Protein AF-A0A7S0AX74-F1 (afdb_monomer)

Mean predicted aligned error: 18.36 Å

Secondary structure (DSSP, 8-state):
---------------------------------PPPPHHHHHHHHHHHHHHHHHHHHHHHHHHHHHHHHHHHHHHHHHHHHHHHHHHHHHHHSS----------------------------------------HHHHHT---HHHHHHHHHTTSSS-HHHHHHHHH--PPPSS-TTSPPPHHHHHHHHHHHHHHHTPPPPP-TTSSSS---

pLDDT: mean 72.06, std 17.48, range [37.62, 95.88]

Structure (mmCIF, N/CA/C/O backbone):
data_AF-A0A7S0AX74-F1
#
_entry.id   AF-A0A7S0AX74-F1
#
loop_
_atom_site.group_PDB
_atom_site.id
_atom_site.type_symbol
_atom_site.label_atom_id
_atom_site.label_alt_id
_atom_site.label_comp_id
_atom_site.label_asym_id
_atom_site.label_entity_id
_atom_site.label_seq_id
_atom_site.pdbx_PDB_ins_code
_atom_site.Cartn_x
_atom_site.Cartn_y
_atom_site.Cartn_z
_atom_site.occupancy
_atom_site.B_iso_or_equiv
_atom_site.auth_seq_id
_atom_site.auth_comp_id
_atom_site.auth_asym_id
_atom_site.auth_atom_id
_atom_site.pdbx_PDB_model_num
ATOM 1 N N . ALA A 1 1 ? -47.423 14.747 -21.554 1.00 49.66 1 ALA A N 1
ATOM 2 C CA . ALA A 1 1 ? -47.952 14.880 -20.183 1.00 49.66 1 ALA A CA 1
ATOM 3 C C . ALA A 1 1 ? -46.793 14.766 -19.194 1.00 49.66 1 ALA A C 1
ATOM 5 O O . ALA A 1 1 ? -46.299 13.670 -18.971 1.00 49.66 1 ALA A O 1
ATOM 6 N N . GLN A 1 2 ? -46.280 15.895 -18.698 1.00 45.34 2 GLN A N 1
ATOM 7 C CA . GLN A 1 2 ? -45.222 15.937 -17.682 1.00 45.34 2 GLN A CA 1
ATOM 8 C C . GLN A 1 2 ? -45.861 16.374 -16.361 1.00 45.34 2 GLN A C 1
ATOM 10 O O . GLN A 1 2 ? -46.469 17.439 -16.298 1.00 45.34 2 GLN A O 1
ATOM 15 N N . ALA A 1 3 ? -45.780 15.523 -15.338 1.00 56.25 3 ALA A N 1
ATOM 16 C CA . ALA A 1 3 ? -46.339 15.787 -14.018 1.00 56.25 3 ALA A CA 1
ATOM 17 C C . ALA A 1 3 ? -45.342 16.602 -13.182 1.00 56.25 3 ALA A C 1
ATOM 19 O O . ALA A 1 3 ? -44.276 16.115 -12.807 1.00 56.25 3 ALA A O 1
ATOM 20 N N . ILE A 1 4 ? -45.701 17.855 -12.906 1.00 55.53 4 ILE A N 1
ATOM 21 C CA . ILE A 1 4 ? -45.016 18.740 -11.964 1.00 55.53 4 ILE A CA 1
ATOM 22 C C . ILE A 1 4 ? -45.559 18.406 -10.571 1.00 55.53 4 ILE A C 1
ATOM 24 O O . ILE A 1 4 ? -46.668 18.797 -10.217 1.00 55.53 4 ILE A O 1
ATOM 28 N N . CYS A 1 5 ? -44.796 17.654 -9.777 1.00 57.00 5 CYS A N 1
ATOM 29 C CA . CYS A 1 5 ? -45.134 17.416 -8.375 1.00 57.00 5 CYS A CA 1
ATOM 30 C C . CYS A 1 5 ? -44.771 18.651 -7.540 1.00 57.00 5 CYS A C 1
ATOM 32 O O . CYS A 1 5 ? -43.620 18.836 -7.139 1.00 57.00 5 CYS A O 1
ATOM 34 N N . ALA A 1 6 ? -45.775 19.489 -7.281 1.00 57.22 6 ALA A N 1
ATOM 35 C CA . ALA A 1 6 ? -45.727 20.575 -6.313 1.00 57.22 6 ALA A CA 1
ATOM 36 C C . ALA A 1 6 ? -45.545 20.007 -4.895 1.00 57.22 6 ALA A C 1
ATOM 38 O O . ALA A 1 6 ? -46.383 19.259 -4.391 1.00 57.22 6 ALA A O 1
ATOM 39 N N . ARG A 1 7 ? -44.427 20.348 -4.248 1.00 64.31 7 AR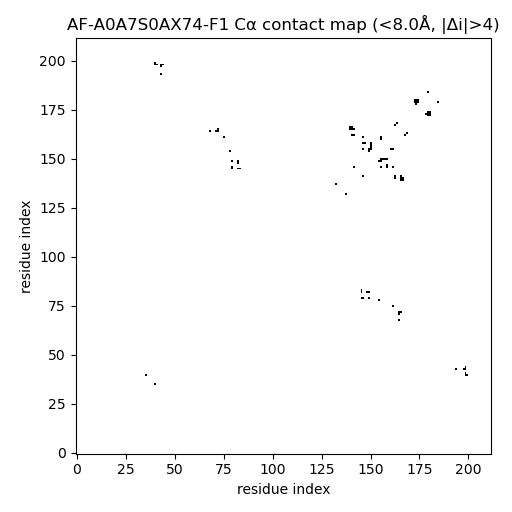G A N 1
ATOM 40 C CA . ARG A 1 7 ? -44.142 19.974 -2.861 1.00 64.31 7 ARG A CA 1
ATOM 41 C C . ARG A 1 7 ? -44.629 21.100 -1.954 1.00 64.31 7 ARG A C 1
ATOM 43 O O . ARG A 1 7 ? -44.011 22.159 -1.900 1.00 64.31 7 ARG A O 1
ATOM 50 N N . ALA A 1 8 ? -45.759 20.858 -1.297 1.00 59.53 8 ALA A N 1
ATOM 51 C CA . ALA A 1 8 ? -46.375 21.759 -0.335 1.00 59.53 8 ALA A CA 1
ATOM 52 C C . ALA A 1 8 ? -45.400 22.106 0.803 1.00 59.53 8 ALA A C 1
ATOM 54 O O . ALA A 1 8 ? -44.821 21.221 1.437 1.00 59.53 8 ALA A O 1
ATOM 55 N N . LEU A 1 9 ? -45.222 23.406 1.034 1.00 57.66 9 LEU A N 1
ATOM 56 C CA . LEU A 1 9 ? -44.566 23.966 2.209 1.00 57.66 9 LEU A CA 1
ATOM 57 C C . LEU A 1 9 ? -45.579 23.928 3.357 1.00 57.66 9 LEU A C 1
ATOM 59 O O . LEU A 1 9 ? -46.625 24.567 3.284 1.00 57.66 9 LEU A O 1
ATOM 63 N N . SER A 1 10 ? -45.289 23.147 4.393 1.00 64.19 10 SER A N 1
ATOM 64 C CA . SER A 1 10 ? -46.060 23.144 5.636 1.00 64.19 10 SER A CA 1
ATOM 65 C C . SER A 1 10 ? -45.795 24.434 6.430 1.00 64.19 10 SER A C 1
ATOM 67 O O . SER A 1 10 ? -44.628 24.831 6.521 1.00 64.19 10 SER A O 1
ATOM 69 N N . PRO A 1 11 ? -46.825 25.058 7.031 1.00 58.56 11 PRO A N 1
ATOM 70 C CA . PRO A 1 11 ? -46.663 26.254 7.843 1.00 58.56 11 PRO A CA 1
ATOM 71 C C . PRO A 1 11 ? -45.826 25.954 9.089 1.00 58.56 11 PRO A C 1
ATOM 73 O O . PRO A 1 11 ? -46.036 24.958 9.781 1.00 58.56 11 PRO A O 1
ATOM 76 N N . SER A 1 12 ? -44.856 26.824 9.348 1.00 52.34 12 SER A N 1
ATOM 77 C CA . SER A 1 12 ? -44.076 26.871 10.576 1.00 52.34 12 SER A CA 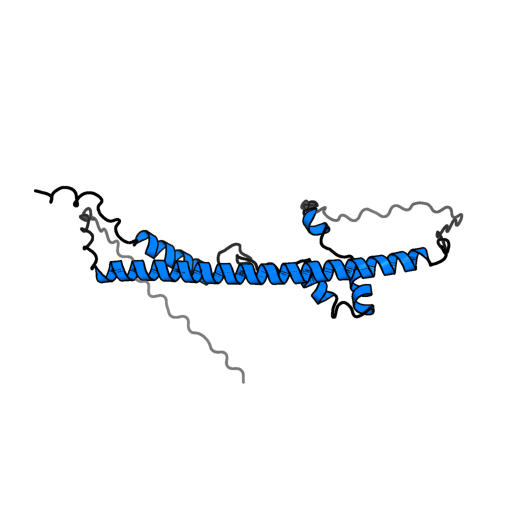1
ATOM 78 C C . SER A 1 12 ? -44.992 27.227 11.743 1.00 52.34 12 SER A C 1
ATOM 80 O O . SER A 1 12 ? -45.381 28.382 11.897 1.00 52.34 12 SER A O 1
ATOM 82 N N . GLU A 1 13 ? -45.341 26.233 12.555 1.00 58.81 13 GLU A N 1
ATOM 83 C CA . GLU A 1 13 ? -45.923 26.472 13.870 1.00 58.81 13 GLU A CA 1
ATOM 84 C C . GLU A 1 13 ? -44.867 27.139 14.756 1.00 58.81 13 GLU A C 1
ATOM 86 O O . GLU A 1 13 ? -43.880 26.515 15.162 1.00 58.81 13 GLU A O 1
ATOM 91 N N . ASP A 1 14 ? -45.092 28.423 15.028 1.00 57.25 14 ASP A N 1
ATOM 92 C CA . ASP A 1 14 ? -44.461 29.198 16.089 1.00 57.25 14 ASP A CA 1
ATOM 93 C C . ASP A 1 14 ? -44.700 28.494 17.431 1.00 57.25 14 ASP A C 1
ATOM 95 O O . ASP A 1 14 ? -45.727 28.652 18.095 1.00 57.25 14 ASP A O 1
ATOM 99 N N . ARG A 1 15 ? -43.742 27.658 17.832 1.00 59.56 15 ARG A N 1
ATOM 100 C CA . ARG A 1 15 ? -43.693 27.102 19.183 1.00 59.56 15 ARG A CA 1
ATOM 101 C C . ARG A 1 15 ? -43.048 28.138 20.083 1.00 59.56 15 ARG A C 1
ATOM 103 O O . ARG A 1 15 ? -41.831 28.307 20.073 1.00 59.56 15 ARG A O 1
ATOM 110 N N . GLY A 1 16 ? -43.907 28.818 20.838 1.00 52.97 16 GLY A N 1
ATOM 111 C CA . GLY A 1 16 ? -43.556 29.825 21.825 1.00 52.97 16 GLY A CA 1
ATOM 112 C C . GLY A 1 16 ? -42.355 29.425 22.679 1.00 52.97 16 GLY A C 1
ATOM 113 O O . GLY A 1 16 ? -42.357 28.410 23.377 1.00 52.97 16 GLY A O 1
ATOM 114 N N . LEU A 1 17 ? -41.328 30.267 22.622 1.00 56.78 17 LEU A N 1
ATOM 115 C CA . LEU A 1 17 ? -40.219 30.278 23.560 1.00 56.78 17 LEU A CA 1
ATOM 116 C C . LEU A 1 17 ? -40.728 30.880 24.872 1.00 56.78 17 LEU A C 1
ATOM 118 O O . LEU A 1 17 ? -40.662 32.088 25.088 1.00 56.78 17 LEU A O 1
ATOM 122 N N . GLY A 1 18 ? -41.273 30.030 25.741 1.00 55.44 18 GLY A N 1
ATOM 123 C CA . GLY A 1 18 ? -41.473 30.389 27.139 1.00 55.44 18 GLY A CA 1
ATOM 124 C C . GLY A 1 18 ? -40.110 30.613 27.813 1.00 55.44 18 GLY A C 1
ATOM 125 O O . GLY A 1 18 ? -39.203 29.794 27.620 1.00 55.44 18 GLY A O 1
ATOM 126 N N . PRO A 1 19 ? -39.922 31.691 28.594 1.00 58.75 19 PRO A N 1
ATOM 127 C CA . PRO A 1 19 ? -38.712 31.884 29.376 1.00 58.75 19 PRO A CA 1
ATOM 128 C C . PRO A 1 19 ? -38.694 30.856 30.511 1.00 58.75 19 PRO A C 1
ATOM 130 O O . PRO A 1 19 ? -39.300 31.044 31.562 1.00 58.75 19 PRO A O 1
ATOM 133 N N . HIS A 1 20 ? -38.000 29.739 30.298 1.00 56.34 20 HIS A N 1
ATOM 134 C CA . HIS A 1 20 ? -37.633 28.833 31.379 1.00 56.34 20 HIS A CA 1
ATOM 135 C C . HIS A 1 20 ? -36.552 29.506 32.233 1.00 56.34 20 HIS A C 1
ATOM 137 O O . HIS A 1 20 ? -35.356 29.287 32.042 1.00 56.34 20 HIS A O 1
ATOM 143 N N . SER A 1 21 ? -36.982 30.329 33.188 1.00 55.44 21 SER A N 1
ATOM 144 C CA . SER A 1 21 ? -36.201 30.728 34.358 1.00 55.44 21 SER A CA 1
ATOM 145 C C . SER A 1 21 ? -36.000 29.502 35.256 1.00 55.44 21 SER A C 1
ATOM 147 O O . SER A 1 21 ? -36.677 29.316 36.263 1.00 55.44 21 SER A O 1
ATOM 149 N N . GLY A 1 22 ? -35.115 28.604 34.821 1.00 53.88 22 GLY A N 1
ATOM 150 C CA . GLY A 1 22 ? -34.654 27.451 35.584 1.00 53.88 22 GLY A CA 1
ATOM 151 C C . GLY A 1 22 ? -33.477 27.836 36.470 1.00 53.88 22 GLY A C 1
ATOM 152 O O . GLY A 1 22 ? -32.351 27.409 36.222 1.00 53.88 22 GLY A O 1
ATOM 153 N N . GLU A 1 23 ? -33.731 28.666 37.477 1.00 53.69 23 GLU A N 1
ATOM 154 C CA . GLU A 1 23 ? -32.841 28.779 38.629 1.00 53.69 23 GLU A CA 1
ATOM 155 C C . GLU A 1 23 ? -32.924 27.475 39.437 1.00 53.69 23 GLU A C 1
ATOM 157 O O . GLU A 1 23 ? -34.011 26.950 39.672 1.00 53.69 23 GLU A O 1
ATOM 162 N N . GLY A 1 24 ? -31.774 26.919 39.832 1.00 52.06 24 GLY A N 1
ATOM 163 C CA . GLY A 1 24 ? -31.719 25.723 40.684 1.00 52.06 24 GLY A CA 1
ATOM 164 C C . GLY A 1 24 ? -30.990 24.516 40.093 1.00 52.06 24 GLY A C 1
ATOM 165 O O . GLY A 1 24 ? -31.398 23.375 40.306 1.00 52.06 24 GLY A O 1
ATOM 166 N N . GLY A 1 25 ? -29.886 24.725 39.373 1.00 50.25 25 GLY A N 1
ATOM 167 C CA . GLY A 1 25 ? -28.935 23.653 39.083 1.00 50.25 25 GLY A CA 1
ATOM 168 C C . GLY A 1 25 ? -28.220 23.213 40.361 1.00 50.25 25 GLY A C 1
ATOM 169 O O . GLY A 1 25 ? -27.138 23.709 40.661 1.00 50.25 25 GLY A O 1
ATOM 170 N N . SER A 1 26 ? -28.827 22.302 41.126 1.00 59.50 26 SER A N 1
ATOM 171 C CA . SER A 1 26 ? -28.159 21.609 42.232 1.00 59.50 26 SER A CA 1
ATOM 172 C C . SER A 1 26 ? -26.815 21.053 41.730 1.00 59.50 26 SER A C 1
ATOM 174 O O . SER A 1 26 ? -26.803 20.415 40.669 1.00 59.50 26 SER A O 1
ATOM 176 N N . PRO A 1 27 ? -25.680 21.298 42.417 1.00 63.66 27 PRO A N 1
ATOM 177 C CA . PRO A 1 27 ? -24.395 20.733 42.028 1.00 63.66 27 PRO A CA 1
ATOM 178 C C . PRO A 1 27 ? -24.524 19.212 42.072 1.00 63.66 27 PRO A C 1
ATOM 180 O O . PRO A 1 27 ? -24.574 18.607 43.141 1.00 63.66 27 PRO A O 1
ATOM 183 N N . GLY A 1 28 ? -24.662 18.610 40.888 1.00 62.66 28 GLY A N 1
ATOM 184 C CA . GLY A 1 28 ? -24.942 17.192 40.733 1.00 62.66 28 GLY A CA 1
ATOM 185 C C . GLY A 1 28 ? -23.938 16.379 41.533 1.00 62.66 28 GLY A C 1
ATOM 186 O O . GLY A 1 28 ? -22.741 16.409 41.239 1.00 62.66 28 GLY A O 1
ATOM 187 N N . GLN A 1 29 ? -24.429 15.675 42.555 1.00 66.88 29 GLN A N 1
ATOM 188 C CA . GLN A 1 29 ? -23.597 14.799 43.365 1.00 66.88 29 GLN A CA 1
ATOM 189 C C . GLN A 1 29 ? -22.801 13.871 42.438 1.00 66.88 29 GLN A C 1
ATOM 191 O O . GLN A 1 29 ? -23.371 13.338 41.474 1.00 66.88 29 GLN A O 1
ATOM 196 N N . PRO A 1 30 ? -21.492 13.675 42.679 1.00 62.84 30 PRO A N 1
ATOM 197 C CA . PRO A 1 30 ? -20.679 12.811 41.844 1.00 62.84 30 PRO A CA 1
ATOM 198 C C . PRO A 1 30 ? -21.253 11.395 41.907 1.00 62.84 30 PRO A C 1
ATOM 200 O O . PRO A 1 30 ? -21.054 10.669 42.877 1.00 62.84 30 PRO A O 1
ATOM 203 N N . MET A 1 31 ? -21.987 10.997 40.863 1.00 67.31 31 MET A N 1
ATOM 204 C CA . MET A 1 31 ? -22.523 9.646 40.765 1.00 67.31 31 MET A CA 1
ATOM 205 C C . MET A 1 31 ? -21.358 8.662 40.819 1.00 67.31 31 MET A C 1
ATOM 207 O O . MET A 1 31 ? -20.541 8.586 39.891 1.00 67.31 31 MET A O 1
ATOM 211 N N . VAL A 1 32 ? -21.294 7.894 41.907 1.00 66.81 32 VAL A N 1
ATOM 212 C CA . VAL A 1 32 ? -20.316 6.824 42.079 1.00 66.81 32 VAL A CA 1
ATOM 213 C C . VAL A 1 32 ? -20.433 5.897 40.873 1.00 66.81 32 VAL A C 1
ATOM 215 O O . VAL A 1 32 ? -21.493 5.338 40.576 1.00 66.81 32 VAL A O 1
ATOM 218 N N . LYS A 1 33 ? -19.343 5.778 40.110 1.00 67.88 33 LYS A N 1
ATOM 219 C CA . LYS A 1 33 ? -19.311 4.951 38.902 1.00 67.88 33 LYS A CA 1
ATOM 220 C C . LYS A 1 33 ? -19.603 3.513 39.316 1.00 67.88 33 LYS A C 1
ATOM 222 O O . LYS A 1 33 ? -18.770 2.887 39.970 1.00 67.88 33 LYS A O 1
ATOM 227 N N . LYS A 1 34 ? -20.765 2.989 38.913 1.00 76.69 34 LYS A N 1
ATOM 228 C CA . LYS A 1 34 ? -21.136 1.586 39.141 1.00 76.69 34 LYS A CA 1
ATOM 229 C C . LYS A 1 34 ? -19.961 0.684 38.750 1.00 76.69 34 LYS A C 1
ATOM 231 O O . LYS A 1 34 ? -19.431 0.811 37.637 1.00 76.69 34 LYS A O 1
ATOM 236 N N . LYS A 1 35 ? -19.537 -0.191 39.673 1.00 75.62 35 LYS A N 1
ATOM 237 C CA . LYS A 1 35 ? -18.484 -1.184 39.416 1.00 75.62 35 LYS A CA 1
ATOM 238 C C . LYS A 1 35 ? -18.886 -1.993 38.177 1.00 75.62 35 LYS A C 1
ATOM 240 O O . LYS A 1 35 ? -20.062 -2.289 37.963 1.00 75.62 35 LYS A O 1
ATOM 245 N N . ARG A 1 36 ? -17.925 -2.267 37.298 1.00 73.88 36 ARG A N 1
ATOM 246 C CA . ARG A 1 36 ? -18.191 -3.067 36.100 1.00 73.88 36 ARG A CA 1
ATOM 247 C C . ARG A 1 36 ? -18.259 -4.532 36.498 1.00 73.88 36 ARG A C 1
ATOM 249 O O . ARG A 1 36 ? -17.595 -4.942 37.440 1.00 73.88 36 ARG A O 1
ATOM 256 N N . THR A 1 37 ? -19.060 -5.301 35.771 1.00 81.19 37 THR A N 1
ATOM 257 C CA . THR A 1 37 ? -19.067 -6.753 35.928 1.00 81.19 37 THR A CA 1
ATOM 258 C C . THR A 1 37 ? -17.782 -7.335 35.343 1.00 81.19 37 THR A C 1
ATOM 260 O O . THR A 1 37 ? -17.333 -6.882 34.287 1.00 81.19 37 THR A O 1
ATOM 263 N N . ILE A 1 38 ? -17.231 -8.361 35.993 1.00 82.75 38 ILE A N 1
ATOM 264 C CA . ILE A 1 38 ? -16.014 -9.080 35.569 1.00 82.75 38 ILE A CA 1
ATOM 265 C C . ILE A 1 38 ? -16.121 -9.511 34.095 1.00 82.75 38 ILE A C 1
ATOM 267 O O . ILE A 1 38 ? -15.228 -9.263 33.291 1.00 82.75 38 ILE A O 1
ATOM 271 N N . GLN A 1 39 ? -17.290 -10.015 33.681 1.00 83.81 39 GLN A N 1
ATOM 272 C CA . GLN A 1 39 ? -17.567 -10.387 32.286 1.00 83.81 39 GLN A CA 1
ATOM 273 C C . GLN A 1 39 ? -17.342 -9.243 31.281 1.00 83.81 39 GLN A C 1
ATOM 275 O O . GLN A 1 39 ? -16.869 -9.464 30.165 1.00 83.81 39 GLN A O 1
ATOM 280 N N . ARG A 1 40 ? -17.691 -8.001 31.647 1.00 82.88 40 ARG A N 1
ATOM 281 C CA . ARG A 1 40 ? -17.486 -6.837 30.772 1.00 82.88 40 ARG A CA 1
ATOM 282 C C . ARG A 1 40 ? -16.009 -6.479 30.654 1.00 82.88 40 ARG A C 1
ATOM 284 O O . ARG A 1 40 ? -15.611 -6.009 29.593 1.00 82.88 40 ARG A O 1
ATOM 291 N N . GLU A 1 41 ? -15.225 -6.673 31.709 1.00 82.81 41 GLU A N 1
ATOM 292 C CA . GLU A 1 41 ? -13.783 -6.406 31.710 1.00 82.81 41 GLU A CA 1
ATOM 293 C C . GLU A 1 41 ? -13.035 -7.460 30.887 1.00 82.81 41 GLU A C 1
ATOM 295 O O . GLU A 1 41 ? -12.318 -7.086 29.956 1.00 82.81 41 GLU A O 1
ATOM 300 N N . ASN A 1 42 ? -13.339 -8.745 31.091 1.00 86.06 42 ASN A N 1
ATOM 301 C CA . ASN A 1 42 ? -12.787 -9.850 30.298 1.00 86.06 42 ASN A CA 1
ATOM 302 C C . ASN A 1 42 ? -13.098 -9.674 28.804 1.00 86.06 42 ASN A C 1
ATOM 304 O O . ASN A 1 42 ? -12.219 -9.788 27.954 1.00 86.06 42 ASN A O 1
ATOM 308 N N . ARG A 1 43 ? -14.333 -9.280 28.459 1.00 86.94 43 ARG A N 1
ATOM 309 C CA . ARG A 1 43 ? -14.704 -9.014 27.060 1.00 86.94 43 ARG A CA 1
ATOM 310 C C . ARG A 1 43 ? -13.898 -7.871 26.438 1.00 86.94 43 ARG A C 1
ATOM 312 O O . ARG A 1 43 ? -13.599 -7.917 25.249 1.00 86.94 43 ARG A O 1
ATOM 319 N N . ILE A 1 44 ? -13.572 -6.826 27.200 1.00 85.75 44 ILE A N 1
ATOM 320 C CA . ILE A 1 44 ? -12.753 -5.714 26.697 1.00 85.75 44 ILE A CA 1
ATOM 321 C C . ILE A 1 44 ? -11.314 -6.179 26.457 1.00 85.75 44 ILE A C 1
ATOM 323 O O . ILE A 1 44 ? -10.742 -5.816 25.433 1.00 85.75 44 ILE A O 1
ATOM 327 N N . GLN A 1 45 ? -10.755 -6.998 27.350 1.00 86.69 45 GLN A N 1
ATOM 328 C CA . GLN A 1 45 ? -9.414 -7.564 27.183 1.00 86.69 45 GLN A CA 1
ATOM 329 C C . GLN A 1 45 ? -9.316 -8.435 25.923 1.00 86.69 45 GLN A C 1
ATOM 331 O O . GLN A 1 45 ? -8.426 -8.204 25.105 1.00 86.69 45 GLN A O 1
ATOM 336 N N . VAL A 1 46 ? -10.283 -9.335 25.707 1.00 90.38 46 VAL A N 1
ATOM 337 C CA . VAL A 1 46 ? -10.361 -10.166 24.490 1.00 90.38 46 VAL A CA 1
ATOM 338 C C . VAL A 1 46 ? -10.418 -9.295 23.234 1.00 90.38 46 VAL A C 1
ATOM 340 O O . VAL A 1 46 ? -9.652 -9.499 22.297 1.00 90.38 46 VAL A O 1
ATOM 343 N N . LEU A 1 47 ? -11.257 -8.251 23.226 1.00 86.00 47 LEU A N 1
ATOM 344 C CA . LEU A 1 47 ? -11.348 -7.338 22.081 1.00 86.00 47 LEU A CA 1
ATOM 345 C C . LEU A 1 47 ? -10.029 -6.609 21.786 1.00 86.00 47 LEU A C 1
ATOM 347 O O . LEU A 1 47 ? -9.740 -6.342 20.622 1.00 86.00 47 LEU A O 1
ATOM 351 N N . ILE A 1 48 ? -9.243 -6.272 22.811 1.00 86.31 48 ILE A N 1
ATOM 352 C CA . ILE A 1 48 ? -7.935 -5.626 22.637 1.00 86.31 48 ILE A CA 1
ATOM 353 C C . ILE A 1 48 ? -6.922 -6.611 22.038 1.00 86.31 48 ILE A C 1
ATOM 355 O O . ILE A 1 48 ? -6.166 -6.230 21.144 1.00 86.31 48 ILE A O 1
ATOM 359 N N . GLN A 1 49 ? -6.909 -7.863 22.500 1.00 90.38 49 GLN A N 1
ATOM 360 C CA . GLN A 1 49 ? -6.029 -8.908 21.967 1.00 90.38 49 GLN A CA 1
ATOM 361 C C . GLN A 1 49 ? -6.355 -9.218 20.499 1.00 90.38 49 GLN A C 1
ATOM 363 O O . GLN A 1 49 ? -5.471 -9.129 19.647 1.00 90.38 49 GLN A O 1
ATOM 368 N N . GLU A 1 50 ? -7.633 -9.434 20.173 1.00 90.00 50 GLU A N 1
ATOM 369 C CA . GLU A 1 50 ? -8.078 -9.659 18.792 1.00 90.00 50 GLU A CA 1
ATOM 370 C C . GLU A 1 50 ? -7.705 -8.500 17.849 1.00 90.00 50 GLU A C 1
ATOM 372 O O . GLU A 1 50 ? -7.429 -8.714 16.666 1.00 90.00 50 GLU A O 1
ATOM 377 N N . GLU A 1 51 ? -7.724 -7.251 18.329 1.00 87.75 51 GLU A N 1
ATOM 378 C CA . GLU A 1 51 ? -7.309 -6.096 17.525 1.00 87.75 51 GLU A CA 1
ATOM 379 C C . GLU A 1 51 ? -5.811 -6.090 17.242 1.00 87.75 51 GLU A C 1
ATOM 381 O O . GLU A 1 51 ? -5.426 -5.892 16.087 1.00 87.75 51 GLU A O 1
ATOM 386 N N . LYS A 1 52 ? -4.980 -6.372 18.251 1.00 91.81 52 LYS A N 1
ATOM 387 C CA . LYS A 1 52 ? -3.525 -6.483 18.082 1.00 91.81 52 LYS A CA 1
ATOM 388 C C . LYS A 1 52 ? -3.172 -7.557 17.057 1.00 91.81 52 LYS A C 1
ATOM 390 O O . LYS A 1 52 ? -2.446 -7.279 16.105 1.00 91.81 52 LYS A O 1
ATOM 395 N N . GLU A 1 53 ? -3.768 -8.740 17.168 1.00 93.00 53 GLU A N 1
ATOM 396 C CA . GLU A 1 53 ? -3.545 -9.832 16.216 1.00 93.00 53 GLU A CA 1
ATOM 397 C C . GLU A 1 53 ? -3.982 -9.463 14.790 1.00 93.00 53 GLU A C 1
ATOM 399 O O . GLU A 1 53 ? -3.281 -9.743 13.809 1.00 93.00 53 GLU A O 1
ATOM 404 N N . ARG A 1 54 ? -5.134 -8.794 14.639 1.00 90.25 54 ARG A N 1
ATOM 405 C CA . ARG A 1 54 ? -5.601 -8.307 13.331 1.00 90.25 54 ARG A CA 1
ATOM 406 C C . ARG A 1 54 ? -4.657 -7.260 12.749 1.00 90.25 54 ARG A C 1
ATOM 408 O O . ARG A 1 54 ? -4.419 -7.280 11.538 1.00 90.25 54 ARG A O 1
ATOM 415 N N . GLU A 1 55 ? -4.137 -6.359 13.573 1.00 88.69 55 GLU A N 1
ATOM 416 C CA . GLU A 1 55 ? -3.184 -5.326 13.169 1.00 88.69 55 GLU A CA 1
ATOM 417 C C . GLU A 1 55 ? -1.856 -5.927 12.730 1.00 88.69 55 GLU A C 1
ATOM 419 O O . GLU A 1 55 ? -1.372 -5.585 11.651 1.00 88.69 55 GLU A O 1
ATOM 424 N N . GLU A 1 56 ? -1.317 -6.886 13.478 1.00 94.44 56 GLU A N 1
ATOM 425 C CA . GLU A 1 56 ? -0.107 -7.612 13.099 1.00 94.44 56 GLU A CA 1
ATOM 426 C C . GLU A 1 56 ? -0.297 -8.402 11.806 1.00 94.44 56 GLU A C 1
ATOM 428 O O . GLU A 1 56 ? 0.514 -8.296 10.885 1.00 94.44 56 GLU A O 1
ATOM 433 N N . LYS A 1 57 ? -1.406 -9.137 11.670 1.00 95.88 57 LYS A N 1
ATOM 434 C CA . LYS A 1 57 ? -1.737 -9.862 10.436 1.00 95.88 57 LYS A CA 1
ATOM 435 C C . LYS A 1 57 ? -1.868 -8.912 9.247 1.00 95.88 57 LYS A C 1
ATOM 437 O O . LYS A 1 57 ? -1.435 -9.233 8.138 1.00 95.88 57 LYS A O 1
ATOM 442 N N . HIS A 1 58 ? -2.470 -7.743 9.450 1.00 89.31 58 HIS A N 1
ATOM 443 C CA . HIS A 1 58 ? -2.562 -6.713 8.423 1.00 89.31 58 HIS A CA 1
ATOM 444 C C . HIS A 1 58 ? -1.186 -6.124 8.085 1.00 89.31 58 HIS A C 1
ATOM 446 O O . HIS A 1 58 ? -0.885 -5.953 6.903 1.00 89.31 58 HIS A O 1
ATOM 452 N N . ARG A 1 59 ? -0.337 -5.879 9.089 1.00 93.25 59 ARG A N 1
ATOM 453 C CA . ARG A 1 59 ? 1.034 -5.386 8.925 1.00 93.25 59 ARG A CA 1
ATOM 454 C C . ARG A 1 59 ? 1.882 -6.371 8.120 1.00 93.25 59 ARG A C 1
ATOM 456 O O . ARG A 1 59 ? 2.372 -5.985 7.065 1.00 93.25 59 ARG A O 1
ATOM 463 N N . ARG A 1 60 ? 1.901 -7.653 8.501 1.00 94.06 60 ARG A N 1
ATOM 464 C CA . ARG A 1 60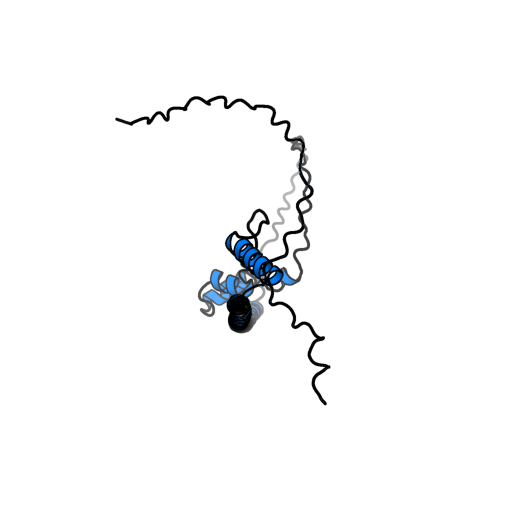 ? 2.583 -8.734 7.763 1.00 94.06 60 ARG A CA 1
ATOM 465 C C . ARG A 1 60 ? 2.126 -8.811 6.304 1.00 94.06 60 ARG A C 1
ATOM 467 O O . ARG A 1 60 ? 2.932 -8.910 5.386 1.00 94.06 60 ARG A O 1
ATOM 474 N N . ARG A 1 61 ? 0.815 -8.693 6.048 1.00 94.44 61 ARG A N 1
ATOM 475 C CA . ARG A 1 61 ? 0.269 -8.657 4.675 1.00 94.44 61 ARG A CA 1
ATOM 476 C C . ARG A 1 61 ? 0.734 -7.437 3.881 1.00 94.44 61 ARG A C 1
ATOM 478 O O . ARG A 1 61 ? 0.893 -7.534 2.664 1.00 94.44 61 ARG A O 1
ATOM 485 N N . LEU A 1 62 ? 0.870 -6.278 4.523 1.00 89.31 62 LEU A N 1
ATOM 486 C CA . LEU A 1 62 ? 1.374 -5.068 3.878 1.00 89.31 62 LEU A CA 1
ATOM 487 C C . LEU A 1 62 ? 2.873 -5.162 3.591 1.00 89.31 62 LEU A C 1
ATOM 489 O O . LEU A 1 62 ? 3.272 -4.772 2.496 1.00 89.31 62 LEU A O 1
ATOM 493 N N . GLU A 1 63 ? 3.656 -5.694 4.527 1.00 93.06 63 GLU A N 1
ATOM 494 C CA . GLU A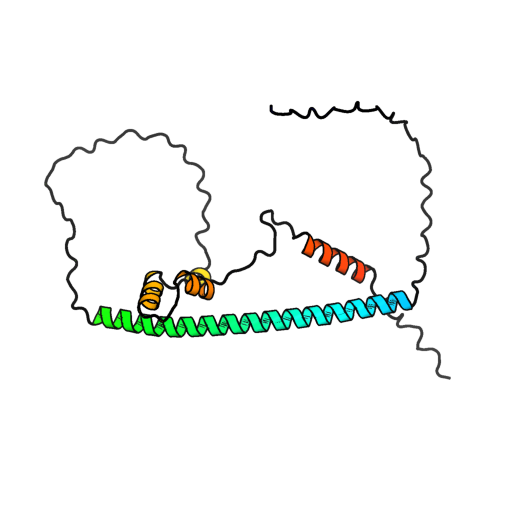 1 63 ? 5.095 -5.954 4.387 1.00 93.06 63 GLU A CA 1
ATOM 495 C C . GLU A 1 63 ? 5.352 -6.913 3.222 1.00 93.06 63 GLU A C 1
ATOM 497 O O . GLU A 1 63 ? 5.991 -6.516 2.250 1.00 93.06 63 GLU A O 1
ATOM 502 N N . PHE A 1 64 ? 4.695 -8.076 3.213 1.00 95.12 64 PHE A N 1
ATOM 503 C CA . PHE A 1 64 ? 4.778 -9.052 2.122 1.00 95.12 64 PHE A CA 1
ATOM 504 C C . PHE A 1 64 ? 4.394 -8.452 0.758 1.00 95.12 64 PHE A C 1
ATOM 506 O O . PHE A 1 64 ? 5.070 -8.620 -0.256 1.00 95.12 64 PHE A O 1
ATOM 513 N N . ARG A 1 65 ? 3.307 -7.668 0.707 1.00 90.50 65 ARG A N 1
ATOM 514 C CA . ARG A 1 65 ? 2.927 -6.940 -0.518 1.00 90.50 65 ARG A CA 1
ATOM 515 C C . ARG A 1 65 ? 3.951 -5.872 -0.905 1.00 90.50 65 ARG A C 1
ATOM 517 O O . ARG A 1 65 ? 4.048 -5.544 -2.086 1.00 90.50 65 ARG A O 1
ATOM 524 N N . GLY A 1 66 ? 4.638 -5.280 0.065 1.00 89.56 66 GLY A N 1
ATOM 525 C CA . GLY A 1 66 ? 5.720 -4.326 -0.134 1.00 89.56 66 GLY A CA 1
ATOM 526 C C . GLY A 1 66 ? 6.938 -4.993 -0.762 1.00 89.56 66 GLY A C 1
ATOM 527 O O . GLY A 1 66 ? 7.436 -4.492 -1.767 1.00 89.56 66 GLY A O 1
ATOM 528 N N . GLU A 1 67 ? 7.347 -6.144 -0.240 1.00 92.56 67 GLU A N 1
ATOM 529 C CA . GLU A 1 67 ? 8.444 -6.969 -0.758 1.00 92.56 67 GLU A CA 1
ATOM 530 C C . GLU A 1 67 ? 8.185 -7.409 -2.198 1.00 92.56 67 GLU A C 1
ATOM 532 O O . GLU A 1 67 ? 8.992 -7.118 -3.077 1.00 92.56 67 GLU A O 1
ATOM 537 N N . LEU A 1 68 ? 7.002 -7.962 -2.489 1.00 90.69 68 LEU A N 1
ATOM 538 C CA . LEU A 1 68 ? 6.624 -8.335 -3.858 1.00 90.69 68 LEU A CA 1
ATOM 539 C C . LEU A 1 68 ? 6.676 -7.152 -4.836 1.00 90.69 68 LEU A C 1
ATOM 541 O O . LEU A 1 68 ? 6.990 -7.319 -6.014 1.00 90.69 68 LEU A O 1
ATOM 545 N N . ARG A 1 69 ? 6.346 -5.938 -4.378 1.00 88.69 69 ARG A N 1
ATOM 546 C CA . ARG A 1 69 ? 6.455 -4.730 -5.210 1.00 88.69 69 ARG A CA 1
ATOM 547 C C . ARG A 1 69 ? 7.903 -4.309 -5.420 1.00 88.69 69 ARG A C 1
ATOM 549 O O . ARG A 1 69 ? 8.214 -3.849 -6.515 1.00 88.69 69 ARG A O 1
ATOM 556 N N . ARG A 1 70 ? 8.753 -4.432 -4.397 1.00 89.06 70 ARG A N 1
ATOM 557 C CA . ARG A 1 70 ? 10.189 -4.130 -4.488 1.00 89.06 70 ARG A CA 1
ATOM 558 C C . ARG A 1 70 ? 10.878 -5.093 -5.451 1.00 89.06 70 ARG A C 1
ATOM 560 O O . ARG A 1 70 ? 11.461 -4.610 -6.412 1.00 89.06 70 ARG A O 1
ATOM 567 N N . GLY A 1 71 ? 10.657 -6.402 -5.310 1.00 90.38 71 GLY A N 1
ATOM 568 C CA . GLY A 1 71 ? 11.203 -7.411 -6.225 1.00 90.38 71 GLY A CA 1
ATOM 569 C C . GLY A 1 71 ? 10.814 -7.150 -7.684 1.00 90.38 71 GLY A C 1
ATOM 570 O O . GLY A 1 71 ? 11.676 -6.996 -8.543 1.00 90.38 71 GLY A O 1
ATOM 571 N N . ARG A 1 72 ? 9.521 -6.923 -7.962 1.00 89.00 72 ARG A N 1
ATOM 572 C CA . ARG A 1 72 ? 9.057 -6.554 -9.318 1.00 89.00 72 ARG A CA 1
ATOM 573 C C . ARG A 1 72 ? 9.689 -5.269 -9.851 1.00 89.00 72 ARG A C 1
ATOM 575 O O . ARG A 1 72 ? 9.869 -5.126 -11.059 1.00 89.00 72 ARG A O 1
ATOM 582 N N . LYS A 1 73 ? 9.961 -4.300 -8.976 1.00 90.12 73 LYS A N 1
ATOM 583 C CA . LYS A 1 73 ? 10.596 -3.037 -9.357 1.00 90.12 73 LYS A CA 1
ATOM 584 C C . LYS A 1 73 ? 12.066 -3.254 -9.708 1.00 90.12 73 LYS A C 1
ATOM 586 O O . LYS A 1 73 ? 12.508 -2.731 -10.723 1.00 90.12 73 LYS A O 1
ATOM 591 N N . GLU A 1 74 ? 12.787 -4.030 -8.911 1.00 91.69 74 GLU A N 1
ATOM 592 C CA . GLU A 1 74 ? 14.189 -4.382 -9.146 1.00 91.69 74 GLU A CA 1
ATOM 593 C C . GLU A 1 74 ? 14.361 -5.213 -10.421 1.00 91.69 74 GLU A C 1
ATOM 595 O O . GLU A 1 74 ? 15.198 -4.883 -11.256 1.00 91.69 74 GLU A O 1
ATOM 600 N N . GLU A 1 75 ? 13.517 -6.224 -10.637 1.00 91.88 75 GLU A N 1
ATOM 601 C CA . GLU A 1 75 ? 13.497 -7.004 -11.881 1.00 91.88 75 GLU A CA 1
ATOM 602 C C . GLU A 1 75 ? 13.277 -6.118 -13.110 1.00 91.88 75 GLU A C 1
ATOM 604 O O . GLU A 1 75 ? 13.930 -6.293 -14.140 1.00 91.88 75 GLU A O 1
A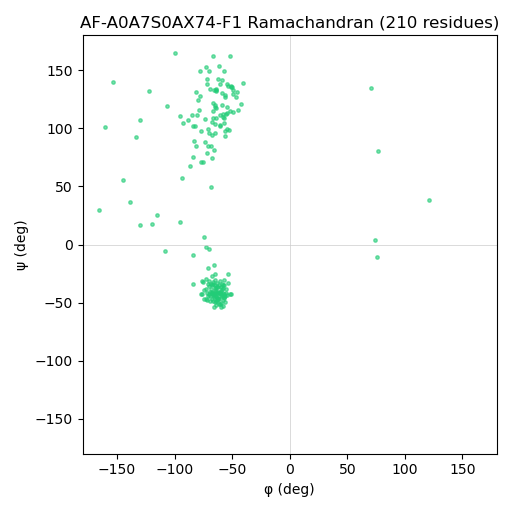TOM 609 N N . LEU A 1 76 ? 12.356 -5.156 -13.013 1.00 89.81 76 LEU A N 1
ATOM 610 C CA . LEU A 1 76 ? 12.072 -4.232 -14.103 1.00 89.81 76 LEU A CA 1
ATOM 611 C C . LEU A 1 76 ? 13.249 -3.283 -14.350 1.00 89.81 76 LEU A C 1
ATOM 613 O O . LEU A 1 76 ? 13.554 -3.007 -15.504 1.00 89.81 76 LEU A O 1
ATOM 617 N N . LEU A 1 77 ? 13.929 -2.815 -13.301 1.00 90.19 77 LEU A N 1
ATOM 618 C CA . LEU A 1 77 ? 15.125 -1.982 -13.442 1.00 90.19 77 LEU A CA 1
ATOM 619 C C . LEU A 1 77 ? 16.259 -2.741 -14.139 1.00 90.19 77 LEU A C 1
ATOM 621 O O . LEU A 1 77 ? 16.753 -2.248 -15.148 1.00 90.19 77 LEU A O 1
ATOM 625 N N . LYS A 1 78 ? 16.563 -3.974 -13.713 1.00 91.50 78 LYS A N 1
ATOM 626 C CA . LYS A 1 78 ? 17.559 -4.838 -14.377 1.00 91.50 78 LYS A CA 1
ATOM 627 C C . LYS A 1 78 ? 17.243 -5.048 -15.863 1.00 91.50 78 LYS A C 1
ATOM 629 O O . LYS A 1 78 ? 18.117 -4.982 -16.722 1.00 91.50 78 LYS A O 1
ATOM 634 N N . LYS A 1 79 ? 15.964 -5.261 -16.187 1.00 90.00 79 LYS A N 1
ATOM 635 C CA . LYS A 1 79 ? 15.478 -5.386 -17.571 1.00 90.00 79 LYS A CA 1
ATOM 636 C C . LYS A 1 79 ? 15.593 -4.087 -18.372 1.00 90.00 79 LYS A C 1
ATOM 638 O O . LYS A 1 79 ? 15.815 -4.134 -19.574 1.00 90.00 79 LYS A O 1
ATOM 643 N N . LEU A 1 80 ? 15.416 -2.926 -17.745 1.00 89.06 80 LEU A N 1
ATOM 644 C CA . LEU A 1 80 ? 15.596 -1.640 -18.422 1.00 89.06 80 LEU A CA 1
ATOM 645 C C . LEU A 1 80 ? 17.071 -1.292 -18.621 1.00 89.06 80 LEU A C 1
ATOM 647 O O . LEU A 1 80 ? 17.396 -0.661 -19.620 1.00 89.06 80 LEU A O 1
ATOM 651 N N . GLU A 1 81 ? 17.951 -1.706 -17.711 1.00 88.56 81 GLU A N 1
ATOM 652 C CA . GLU A 1 81 ? 19.401 -1.541 -17.846 1.00 88.56 81 GLU A CA 1
ATOM 653 C C . GLU A 1 81 ? 19.935 -2.312 -19.056 1.00 88.56 81 GLU A C 1
ATOM 655 O O . GLU A 1 81 ? 20.693 -1.751 -19.847 1.00 88.56 81 GLU A O 1
ATOM 660 N N . SER A 1 82 ? 19.471 -3.548 -19.280 1.00 89.31 82 SER A N 1
ATOM 661 C CA . SER A 1 82 ? 19.864 -4.319 -20.466 1.00 89.31 82 SER A CA 1
ATOM 662 C C . SER A 1 82 ? 19.378 -3.680 -21.773 1.00 89.31 82 SER A C 1
ATOM 664 O O . SER A 1 82 ? 20.134 -3.617 -22.742 1.00 89.31 82 SER A O 1
ATOM 666 N N . VAL A 1 83 ? 18.159 -3.131 -21.804 1.00 87.75 83 VAL A N 1
ATOM 667 C CA . VAL A 1 83 ? 17.645 -2.376 -22.964 1.00 87.75 83 VAL A CA 1
ATOM 668 C C . VAL A 1 83 ? 18.426 -1.084 -23.173 1.00 87.75 83 VAL A C 1
ATOM 670 O O . VAL A 1 83 ? 18.787 -0.755 -24.299 1.00 87.75 83 VAL A O 1
ATOM 673 N N . ALA A 1 84 ? 18.722 -0.349 -22.101 1.00 87.38 84 ALA A N 1
ATOM 674 C CA . ALA A 1 84 ? 19.504 0.878 -22.183 1.00 87.38 84 ALA A CA 1
ATOM 675 C C . ALA A 1 84 ? 20.904 0.605 -22.751 1.00 87.38 84 ALA A C 1
ATOM 677 O O . ALA A 1 84 ? 21.354 1.341 -23.628 1.00 87.38 84 ALA A O 1
ATOM 678 N N . ALA A 1 85 ? 21.553 -0.484 -22.326 1.00 87.00 85 ALA A N 1
ATOM 679 C CA . ALA A 1 85 ? 22.833 -0.914 -22.876 1.00 87.00 85 ALA A CA 1
ATOM 680 C C . ALA A 1 85 ? 22.741 -1.210 -24.384 1.00 87.00 85 ALA A C 1
ATOM 682 O O . ALA A 1 85 ? 23.574 -0.724 -25.146 1.00 87.00 85 ALA A O 1
ATOM 683 N N . LYS A 1 86 ? 21.698 -1.919 -24.842 1.00 85.56 86 LYS A N 1
ATOM 684 C CA . LYS A 1 86 ? 21.479 -2.192 -26.276 1.00 85.56 86 LYS A CA 1
ATOM 685 C C . LYS A 1 86 ? 21.230 -0.926 -27.093 1.00 85.56 86 LYS A C 1
ATOM 687 O O . LYS A 1 86 ? 21.794 -0.772 -28.172 1.00 85.56 86 LYS A O 1
ATOM 692 N N . VAL A 1 87 ? 20.392 -0.017 -26.593 1.00 83.88 87 VAL A N 1
ATOM 693 C CA . VAL A 1 87 ? 20.083 1.249 -27.274 1.00 83.88 87 VAL A CA 1
ATOM 694 C C . VAL A 1 87 ? 21.337 2.117 -27.381 1.00 83.88 87 VAL A C 1
ATOM 696 O O . VAL A 1 87 ? 21.597 2.672 -28.446 1.00 83.88 87 VAL A O 1
ATOM 699 N N . ASN A 1 88 ? 22.146 2.181 -26.321 1.00 81.56 88 ASN A N 1
ATOM 700 C CA . ASN A 1 88 ? 23.410 2.915 -26.328 1.00 81.56 88 ASN A CA 1
ATOM 701 C C . ASN A 1 88 ? 24.443 2.270 -27.262 1.00 81.56 88 ASN A C 1
ATOM 703 O O . ASN A 1 88 ? 25.091 2.984 -28.020 1.00 81.56 88 ASN A O 1
ATOM 707 N N . ALA A 1 89 ? 24.557 0.938 -27.275 1.00 78.12 89 ALA A N 1
ATOM 708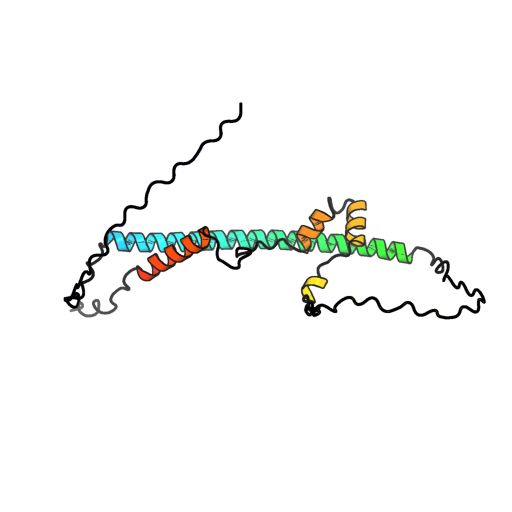 C CA . ALA A 1 89 ? 25.433 0.225 -28.205 1.00 78.12 89 ALA A CA 1
ATOM 709 C C . ALA A 1 89 ? 25.017 0.456 -29.669 1.00 78.12 89 ALA A C 1
ATOM 711 O O . ALA A 1 89 ? 25.861 0.713 -30.522 1.00 78.12 89 ALA A O 1
ATOM 712 N N . LYS A 1 90 ? 23.709 0.451 -29.959 1.00 76.12 90 LYS A N 1
ATOM 713 C CA . LYS A 1 90 ? 23.176 0.748 -31.296 1.00 76.12 90 LYS A CA 1
ATOM 714 C C . LYS A 1 90 ? 23.387 2.211 -31.701 1.00 76.12 90 LYS A C 1
ATOM 716 O O . LYS A 1 90 ? 23.633 2.479 -32.871 1.00 76.12 90 LYS A O 1
ATOM 721 N N . ALA A 1 91 ? 23.307 3.145 -30.753 1.00 72.50 91 ALA A N 1
ATOM 722 C CA . ALA A 1 91 ? 23.610 4.555 -30.991 1.00 72.50 91 ALA A CA 1
ATOM 723 C C . ALA A 1 91 ? 25.111 4.799 -31.223 1.00 72.50 91 ALA A C 1
ATOM 725 O O . ALA A 1 91 ? 25.457 5.624 -32.058 1.00 72.50 91 ALA A O 1
ATOM 726 N N . ALA A 1 92 ? 25.987 4.062 -30.534 1.00 69.56 92 ALA A N 1
ATOM 727 C CA . ALA A 1 92 ? 27.435 4.121 -30.733 1.00 69.56 92 ALA A CA 1
ATOM 728 C C . ALA A 1 92 ? 27.889 3.454 -32.047 1.00 69.56 92 ALA A C 1
ATOM 730 O O . ALA A 1 92 ? 28.878 3.877 -32.635 1.00 69.56 92 ALA A O 1
ATOM 731 N N . ALA A 1 93 ? 27.162 2.437 -32.524 1.00 65.31 93 ALA A N 1
ATOM 732 C CA . ALA A 1 93 ? 27.430 1.749 -33.790 1.00 65.31 93 ALA A CA 1
ATOM 733 C C . ALA A 1 93 ? 26.823 2.445 -35.025 1.00 65.31 93 ALA A C 1
ATOM 735 O O . ALA A 1 93 ? 27.100 2.045 -36.156 1.00 65.31 93 ALA A O 1
ATOM 736 N N . ALA A 1 94 ? 25.983 3.467 -34.839 1.00 54.41 94 ALA A N 1
ATOM 737 C CA . ALA A 1 94 ? 25.499 4.282 -35.945 1.00 54.41 94 ALA A CA 1
ATOM 738 C C . ALA A 1 94 ? 26.592 5.299 -36.326 1.00 54.41 94 ALA A C 1
ATOM 740 O O . ALA A 1 94 ? 27.012 6.068 -35.458 1.00 54.41 94 ALA A O 1
ATOM 741 N N . PRO A 1 95 ? 27.056 5.349 -37.592 1.00 51.41 95 PRO A N 1
ATOM 742 C CA . PRO A 1 95 ? 28.016 6.363 -38.011 1.00 51.41 95 PRO A CA 1
ATOM 743 C C . PRO A 1 95 ? 27.395 7.737 -37.768 1.00 51.41 95 PRO A C 1
ATOM 745 O O . PRO A 1 95 ? 26.240 7.971 -38.137 1.00 51.41 95 PRO A O 1
ATOM 748 N N . SER A 1 96 ? 28.142 8.626 -37.108 1.00 46.78 96 SER A N 1
ATOM 749 C CA . SER A 1 96 ? 27.698 9.981 -36.796 1.00 46.78 96 SER A CA 1
ATOM 750 C C . SER A 1 96 ? 27.302 10.689 -38.089 1.00 46.78 96 SER A C 1
ATOM 752 O O . SER A 1 96 ? 28.145 11.212 -38.818 1.00 46.78 96 SER A O 1
ATOM 754 N N . ARG A 1 97 ? 26.008 10.709 -38.403 1.00 52.00 97 ARG A N 1
ATOM 755 C CA . ARG A 1 97 ? 25.504 11.608 -39.429 1.00 52.00 97 ARG A CA 1
ATOM 756 C C . ARG A 1 97 ? 25.681 13.019 -38.858 1.00 52.00 97 ARG A C 1
ATOM 758 O O . ARG A 1 97 ? 25.169 13.266 -37.762 1.00 52.00 97 ARG A O 1
ATOM 765 N N . PRO A 1 98 ? 26.417 13.922 -39.529 1.00 46.03 98 PRO A N 1
ATOM 766 C CA . PRO A 1 98 ? 26.558 15.290 -39.051 1.00 46.03 98 PRO A CA 1
ATOM 767 C C . PRO A 1 98 ? 25.167 15.925 -38.901 1.00 46.03 98 PRO A C 1
ATOM 769 O O . PRO A 1 98 ? 24.245 15.543 -39.635 1.00 46.03 98 PRO A O 1
ATOM 772 N N . PRO A 1 99 ? 24.978 16.858 -37.949 1.00 52.03 99 PRO A N 1
ATOM 773 C CA . PRO A 1 99 ? 23.704 17.537 -37.771 1.00 52.03 99 PRO A CA 1
ATOM 774 C C . PRO A 1 99 ? 23.331 18.236 -39.079 1.00 52.03 99 PRO A C 1
ATOM 776 O O . PRO A 1 99 ? 23.962 19.204 -39.495 1.00 52.03 99 PRO A O 1
ATOM 779 N N . ALA A 1 100 ? 22.313 17.708 -39.753 1.00 44.62 100 ALA A N 1
ATOM 780 C CA . ALA A 1 100 ? 21.749 18.332 -40.931 1.00 44.62 100 ALA A CA 1
ATOM 781 C C . ALA A 1 100 ? 21.071 19.643 -40.513 1.00 44.62 100 ALA A C 1
ATOM 783 O O . ALA A 1 100 ? 20.076 19.623 -39.793 1.00 44.62 100 ALA A O 1
ATOM 784 N N . GLY A 1 101 ? 21.621 20.758 -40.995 1.00 40.81 101 GLY A N 1
ATOM 785 C CA . GLY A 1 101 ? 20.895 22.009 -41.191 1.00 40.81 101 GLY A CA 1
ATOM 786 C C . GLY A 1 101 ? 20.618 22.813 -39.929 1.00 40.81 101 GLY A C 1
ATOM 787 O O . GLY A 1 101 ? 19.489 22.865 -39.447 1.00 40.81 101 GLY A O 1
ATOM 788 N N . GLY A 1 102 ? 21.628 23.555 -39.471 1.00 38.53 102 GLY A N 1
ATOM 789 C CA . GLY A 1 102 ? 21.356 24.864 -38.893 1.00 38.53 102 GLY A CA 1
ATOM 790 C C . GLY A 1 102 ? 20.650 25.709 -39.952 1.00 38.53 102 GLY A C 1
ATOM 791 O O . GLY A 1 102 ? 21.180 25.914 -41.042 1.00 38.53 102 GLY A O 1
ATOM 792 N N . VAL A 1 103 ? 19.435 26.158 -39.650 1.00 45.41 103 VAL A N 1
ATOM 793 C CA . VAL A 1 103 ? 18.721 27.156 -40.448 1.00 45.41 103 VAL A CA 1
ATOM 794 C C . VAL A 1 103 ? 19.420 28.495 -40.216 1.00 45.41 103 VAL A C 1
ATOM 796 O O . VAL A 1 103 ? 18.991 29.315 -39.413 1.00 45.41 103 VAL A O 1
ATOM 799 N N . ALA A 1 104 ? 20.553 28.685 -40.888 1.00 43.88 104 ALA A N 1
ATOM 800 C CA . ALA A 1 104 ? 21.151 29.987 -41.124 1.00 43.88 104 ALA A CA 1
ATOM 801 C C . ALA A 1 104 ? 20.472 30.577 -42.365 1.00 43.88 104 ALA A C 1
ATOM 803 O O . ALA A 1 104 ? 21.018 30.579 -43.464 1.00 43.88 104 ALA A O 1
ATOM 804 N N . GLY A 1 105 ? 19.236 31.043 -42.186 1.00 37.62 105 GLY A N 1
ATOM 805 C CA . GLY A 1 105 ? 18.610 31.973 -43.117 1.00 37.62 105 GLY A CA 1
ATOM 806 C C . GLY A 1 105 ? 19.216 33.357 -42.914 1.00 37.62 105 GLY A C 1
ATOM 807 O O . GLY A 1 105 ? 18.563 34.233 -42.359 1.00 37.62 105 GLY A O 1
ATOM 808 N N . ALA A 1 106 ? 20.476 33.543 -43.310 1.00 45.66 106 ALA A N 1
ATOM 809 C CA . ALA A 1 106 ? 21.080 34.864 -43.450 1.00 45.66 106 ALA A CA 1
ATOM 810 C C . ALA A 1 106 ? 20.573 35.486 -44.760 1.00 45.66 106 ALA A C 1
ATOM 812 O O . ALA A 1 106 ? 21.282 35.563 -45.759 1.00 45.66 106 ALA A O 1
ATOM 813 N N . GLY A 1 107 ? 19.293 35.858 -44.756 1.00 38.16 107 GLY A N 1
ATOM 814 C CA . GLY A 1 107 ? 18.725 36.778 -45.727 1.00 38.16 107 GLY A CA 1
ATOM 815 C C . GLY A 1 107 ? 19.075 38.192 -45.291 1.00 38.16 107 GLY A C 1
ATOM 816 O O . GLY A 1 107 ? 18.598 38.663 -44.263 1.00 38.16 107 GLY A O 1
ATOM 817 N N . VAL A 1 108 ? 19.937 38.842 -46.066 1.00 51.41 108 VAL A N 1
ATOM 818 C CA . VAL A 1 108 ? 20.133 40.291 -46.039 1.00 51.41 108 VAL A CA 1
ATOM 819 C C . VAL A 1 108 ? 18.770 40.940 -46.284 1.00 51.41 108 VAL A C 1
ATOM 821 O O . VAL A 1 108 ? 18.194 40.797 -47.359 1.00 51.41 108 VAL A O 1
ATOM 824 N N . GLY A 1 109 ? 18.238 41.606 -45.266 1.00 41.12 109 GLY A N 1
ATOM 825 C CA . GLY A 1 109 ? 16.961 42.302 -45.315 1.00 41.12 109 GLY A CA 1
ATOM 826 C C . GLY A 1 109 ? 16.908 43.309 -44.181 1.00 41.12 109 GLY A C 1
ATOM 827 O O . GLY A 1 109 ? 16.723 42.951 -43.022 1.00 41.12 109 GLY A O 1
ATOM 828 N N . THR A 1 110 ? 17.144 44.567 -44.524 1.00 52.78 110 THR A N 1
ATOM 829 C CA . THR A 1 110 ? 16.882 45.735 -43.687 1.00 52.78 110 THR A CA 1
ATOM 830 C C . THR A 1 110 ? 15.402 45.744 -43.311 1.00 52.78 110 THR A C 1
ATOM 832 O O . THR A 1 110 ? 14.564 46.059 -44.154 1.00 52.78 110 THR A O 1
ATOM 835 N N . CYS A 1 111 ? 15.069 45.379 -42.077 1.00 41.56 111 CYS A N 1
ATOM 836 C CA . CYS A 1 111 ? 13.695 45.427 -41.589 1.00 41.56 111 CYS A CA 1
ATOM 837 C C . CYS A 1 111 ? 13.678 46.163 -40.253 1.00 41.56 111 CYS A C 1
ATOM 839 O O . CYS A 1 111 ? 14.157 45.659 -39.237 1.00 41.56 111 CYS A O 1
ATOM 841 N N . ASP A 1 112 ? 13.157 47.380 -40.327 1.00 45.22 112 ASP A N 1
ATOM 842 C CA . ASP A 1 112 ? 12.782 48.251 -39.225 1.00 45.22 112 ASP A CA 1
ATOM 843 C C . ASP A 1 112 ? 11.986 47.465 -38.167 1.00 45.22 112 ASP A C 1
ATOM 845 O O . ASP A 1 112 ? 11.075 46.697 -38.493 1.00 45.22 112 ASP A O 1
ATOM 849 N N . VAL A 1 113 ? 12.356 47.599 -36.894 1.00 48.97 113 VAL A N 1
ATOM 850 C CA . VAL A 1 113 ? 11.669 46.912 -35.793 1.00 48.97 113 VAL A CA 1
ATOM 851 C C . VAL A 1 113 ? 10.444 47.740 -35.418 1.00 48.97 113 VAL A C 1
ATOM 853 O O . VAL A 1 113 ? 10.499 48.596 -34.537 1.00 48.97 113 VAL A O 1
ATOM 856 N N . GLU A 1 114 ? 9.315 47.474 -36.074 1.00 53.38 114 GLU A N 1
ATOM 857 C CA . GLU A 1 114 ? 8.019 47.986 -35.629 1.00 53.38 114 GLU A CA 1
ATOM 858 C C . GLU A 1 114 ? 7.630 47.324 -34.295 1.00 53.38 114 GLU A C 1
ATOM 860 O O . GLU A 1 114 ? 7.247 46.153 -34.217 1.00 53.38 114 GLU A O 1
ATOM 865 N N . MET A 1 115 ? 7.745 48.084 -33.205 1.00 58.41 115 MET A N 1
ATOM 866 C CA . MET A 1 115 ? 7.294 47.672 -31.876 1.00 58.41 115 MET A CA 1
ATOM 867 C C . MET A 1 115 ? 5.761 47.719 -31.809 1.00 58.41 115 MET A C 1
ATOM 869 O O . MET A 1 115 ? 5.164 48.792 -31.733 1.00 58.41 115 MET A O 1
ATOM 873 N N . ALA A 1 116 ? 5.109 46.554 -31.786 1.00 60.88 116 ALA A N 1
ATOM 874 C CA . ALA A 1 116 ? 3.670 46.463 -31.534 1.00 60.88 116 ALA A CA 1
ATOM 875 C C . ALA A 1 116 ? 3.308 46.999 -30.126 1.00 60.88 116 ALA A C 1
ATOM 877 O O . ALA A 1 116 ? 4.043 46.743 -29.164 1.00 60.88 116 ALA A O 1
ATOM 878 N N . PRO A 1 117 ? 2.166 47.697 -29.949 1.00 59.56 117 PRO A N 1
ATOM 879 C CA . PRO A 1 117 ? 1.782 48.253 -28.655 1.00 59.56 117 PRO A CA 1
ATOM 880 C C . PRO A 1 117 ? 1.492 47.147 -27.630 1.00 59.56 117 PRO A C 1
ATOM 882 O O . PRO A 1 117 ? 0.773 46.178 -27.891 1.00 59.56 117 PRO A O 1
ATOM 885 N N . ALA A 1 118 ? 2.061 47.310 -26.434 1.00 59.12 118 ALA A N 1
ATOM 886 C CA . ALA A 1 118 ? 1.946 46.380 -25.319 1.00 59.12 118 ALA A CA 1
ATOM 887 C C . ALA A 1 118 ? 0.475 46.139 -24.929 1.00 59.12 118 ALA A C 1
ATOM 889 O O . ALA A 1 118 ? -0.184 46.995 -24.341 1.00 59.12 118 ALA A O 1
ATOM 890 N N . SER A 1 119 ? -0.043 44.940 -25.213 1.00 57.53 119 SER A N 1
ATOM 891 C CA . SER A 1 119 ? -1.367 44.528 -24.740 1.00 57.53 119 SER A CA 1
ATOM 892 C C . SER A 1 119 ? -1.344 44.428 -23.209 1.00 57.53 119 SER A C 1
ATOM 894 O O . SER A 1 119 ? -0.624 43.594 -22.647 1.00 57.53 119 SER A O 1
ATOM 896 N N . SER A 1 120 ? -2.164 45.234 -22.535 1.00 60.22 120 SER A N 1
ATOM 897 C CA . SER A 1 120 ? -2.350 45.244 -21.083 1.00 60.22 120 SER A CA 1
ATOM 898 C C . SER A 1 120 ? -2.983 43.937 -20.580 1.00 60.22 120 SER A C 1
ATOM 900 O O . SER A 1 120 ? -4.188 43.856 -20.328 1.00 60.22 120 SER A O 1
ATOM 902 N N . ARG A 1 121 ? -2.190 42.879 -20.404 1.00 61.53 121 ARG A N 1
ATOM 903 C CA . ARG A 1 121 ? -2.617 41.708 -19.628 1.00 61.53 121 ARG A CA 1
ATOM 904 C C . ARG A 1 121 ? -2.100 41.862 -18.211 1.00 61.53 121 ARG A C 1
ATOM 906 O O . ARG A 1 121 ? -0.901 41.789 -17.966 1.00 61.53 121 ARG A O 1
ATOM 913 N N . LYS A 1 122 ? -3.036 42.093 -17.288 1.00 60.88 122 LYS A N 1
ATOM 914 C CA . LYS A 1 122 ? -2.814 42.132 -15.839 1.00 60.88 122 LYS A CA 1
ATOM 915 C C . LYS A 1 122 ? -1.929 40.950 -15.432 1.00 60.88 122 LYS A C 1
ATOM 917 O O . LYS A 1 122 ? -2.325 39.794 -15.584 1.00 60.88 122 LYS A O 1
ATOM 922 N N . ILE A 1 123 ? -0.733 41.257 -14.937 1.00 55.97 123 ILE A N 1
ATOM 923 C CA . ILE A 1 123 ? 0.222 40.291 -14.396 1.00 55.97 123 ILE A CA 1
ATOM 924 C C . ILE A 1 123 ? -0.402 39.740 -13.113 1.00 55.97 123 ILE A C 1
ATOM 926 O O . ILE A 1 123 ? -0.337 40.352 -12.050 1.00 55.97 123 ILE A O 1
ATOM 930 N N . GLY A 1 124 ? -1.091 38.606 -13.226 1.00 57.44 124 GLY A N 1
ATOM 931 C CA . GLY A 1 124 ? -1.526 37.852 -12.060 1.00 57.44 124 GLY A CA 1
ATOM 932 C C . GLY A 1 124 ? -0.302 37.428 -11.255 1.00 57.44 124 GLY A C 1
ATOM 933 O O . GLY A 1 124 ? 0.707 37.017 -11.828 1.00 57.44 124 GLY A O 1
ATOM 934 N N . VAL A 1 125 ? -0.393 37.532 -9.928 1.00 58.91 125 VAL A N 1
ATOM 935 C CA . VAL A 1 125 ? 0.650 37.091 -8.997 1.00 58.91 125 VAL A CA 1
ATOM 936 C C . VAL A 1 125 ? 1.075 35.669 -9.359 1.00 58.91 125 VAL A C 1
ATOM 938 O O . VAL A 1 125 ? 0.291 34.721 -9.255 1.00 58.91 125 VAL A O 1
ATOM 941 N N . VAL A 1 126 ? 2.326 35.527 -9.800 1.00 58.62 126 VAL A N 1
ATOM 942 C CA . VAL A 1 126 ? 2.954 34.235 -10.065 1.00 58.62 126 VAL A CA 1
ATOM 943 C C . VAL A 1 126 ? 3.056 33.519 -8.725 1.00 58.62 126 VAL A C 1
ATOM 945 O O . VAL A 1 126 ? 3.986 33.745 -7.956 1.00 58.62 126 VAL A O 1
ATOM 948 N N . ARG A 1 127 ? 2.079 32.657 -8.417 1.00 59.41 127 ARG A N 1
ATOM 949 C CA . ARG A 1 127 ? 2.221 31.683 -7.332 1.00 59.41 127 ARG A CA 1
ATOM 950 C C . ARG A 1 127 ? 3.497 30.907 -7.621 1.00 59.41 127 ARG A C 1
ATOM 952 O O . ARG A 1 127 ? 3.578 30.210 -8.632 1.00 59.41 127 ARG A O 1
ATOM 959 N N . THR A 1 128 ? 4.496 31.075 -6.765 1.00 57.16 128 THR A N 1
ATOM 960 C CA . THR A 1 128 ? 5.774 30.376 -6.824 1.00 57.16 128 THR A CA 1
ATOM 961 C C . THR A 1 128 ? 5.503 28.878 -6.855 1.00 57.16 128 THR A C 1
ATOM 963 O O . THR A 1 128 ? 5.192 28.234 -5.856 1.00 57.16 128 THR A O 1
ATOM 966 N N . ILE A 1 129 ? 5.563 28.304 -8.055 1.00 62.53 129 ILE A N 1
ATOM 967 C CA . ILE A 1 129 ? 5.556 26.862 -8.248 1.00 62.53 129 ILE A CA 1
ATOM 968 C C . ILE A 1 129 ? 6.841 26.380 -7.584 1.00 62.53 129 ILE A C 1
ATOM 970 O O . ILE A 1 129 ? 7.928 26.647 -8.093 1.00 62.53 129 ILE A O 1
ATOM 974 N N . ASN A 1 130 ? 6.724 25.705 -6.441 1.00 49.78 130 ASN A N 1
ATOM 975 C CA . ASN A 1 130 ? 7.848 25.076 -5.756 1.00 49.78 130 ASN A CA 1
ATOM 976 C C . ASN A 1 130 ? 8.596 24.162 -6.748 1.00 49.78 130 ASN A C 1
ATOM 978 O O . ASN A 1 130 ? 8.182 23.031 -7.009 1.00 49.78 130 ASN A O 1
ATOM 982 N N . LYS A 1 131 ? 9.702 24.659 -7.324 1.00 59.28 131 LYS A N 1
ATOM 983 C CA . LYS A 1 131 ? 10.554 23.939 -8.291 1.00 59.28 131 LYS A CA 1
ATOM 984 C C . LYS A 1 131 ? 11.339 22.789 -7.646 1.00 59.28 131 LYS A C 1
ATOM 986 O O . LYS A 1 131 ? 11.941 21.985 -8.355 1.00 59.28 13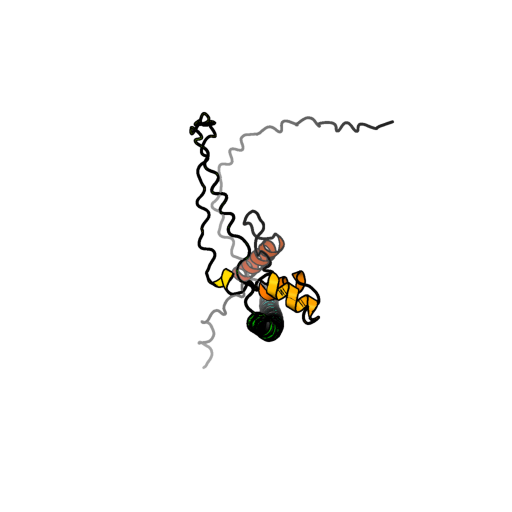1 LYS A O 1
ATOM 991 N N . ASN A 1 132 ? 11.236 22.635 -6.328 1.00 47.94 132 ASN A N 1
ATOM 992 C CA . ASN A 1 132 ? 11.864 21.571 -5.555 1.00 47.94 132 ASN A CA 1
ATOM 993 C C . ASN A 1 132 ? 10.908 20.383 -5.383 1.00 47.94 132 ASN A C 1
ATOM 995 O O . ASN A 1 132 ? 10.604 19.963 -4.269 1.00 47.94 132 ASN A O 1
ATOM 999 N N . ARG A 1 133 ? 10.423 19.804 -6.491 1.00 52.91 133 ARG A N 1
ATOM 1000 C CA . ARG A 1 133 ? 10.024 18.390 -6.432 1.00 52.91 133 ARG A CA 1
ATOM 1001 C C . ARG A 1 133 ? 11.297 17.604 -6.167 1.00 52.91 133 ARG A C 1
ATOM 1003 O O . ARG A 1 133 ? 12.251 17.726 -6.935 1.00 52.91 133 ARG A O 1
ATOM 1010 N N . SER A 1 134 ? 11.296 16.891 -5.047 1.00 51.06 134 SER A N 1
ATOM 1011 C CA . SER A 1 134 ? 12.441 16.195 -4.478 1.00 51.06 134 SER A CA 1
ATOM 1012 C C . SER A 1 134 ? 13.291 15.511 -5.554 1.00 51.06 134 SER A C 1
ATOM 1014 O O . SER A 1 134 ? 12.781 14.905 -6.497 1.00 51.06 134 SER A O 1
ATOM 1016 N N . ILE A 1 135 ? 14.611 15.581 -5.413 1.00 50.59 135 ILE A N 1
ATOM 1017 C CA . ILE A 1 135 ? 15.565 14.885 -6.290 1.00 50.59 135 ILE A CA 1
ATOM 1018 C C . ILE A 1 135 ? 15.245 13.372 -6.355 1.00 50.59 135 ILE A C 1
ATOM 1020 O O . ILE A 1 135 ? 15.487 12.725 -7.375 1.00 50.59 135 ILE A O 1
ATOM 1024 N N . GLN A 1 136 ? 14.595 12.823 -5.323 1.00 48.00 136 GLN A N 1
ATOM 1025 C CA . GLN A 1 136 ? 14.081 11.451 -5.291 1.00 48.00 136 GLN A CA 1
ATOM 1026 C C . GLN A 1 136 ? 12.957 11.180 -6.314 1.00 48.00 136 GLN A C 1
ATOM 1028 O O . GLN A 1 136 ? 12.952 10.111 -6.922 1.00 48.00 136 GLN A O 1
ATOM 1033 N N . ASP A 1 137 ? 12.072 12.143 -6.602 1.00 51.03 137 ASP A N 1
ATOM 1034 C CA . ASP A 1 137 ? 11.012 11.999 -7.619 1.00 51.03 137 ASP A CA 1
ATOM 1035 C C . ASP A 1 137 ? 11.552 11.989 -9.059 1.00 51.03 137 ASP A C 1
ATOM 1037 O O . ASP A 1 137 ? 10.869 11.536 -9.984 1.00 51.03 137 ASP A O 1
ATOM 1041 N N . ARG A 1 138 ? 12.766 12.513 -9.279 1.00 50.06 138 ARG A N 1
ATOM 1042 C CA . ARG A 1 138 ? 13.432 12.497 -10.593 1.00 50.06 138 ARG A CA 1
ATOM 1043 C C . ARG A 1 138 ? 14.178 11.188 -10.849 1.00 50.06 138 ARG A C 1
ATOM 1045 O O . ARG A 1 138 ? 14.171 10.725 -11.983 1.00 50.06 138 ARG A O 1
ATOM 1052 N N . ARG A 1 139 ? 14.748 10.559 -9.814 1.00 50.16 139 ARG A N 1
ATOM 1053 C CA . ARG A 1 139 ? 15.585 9.347 -9.942 1.00 50.16 139 ARG A CA 1
ATOM 1054 C C . ARG A 1 139 ? 14.842 8.095 -10.426 1.00 50.16 139 ARG A C 1
ATOM 1056 O O . ARG A 1 139 ? 15.484 7.163 -10.883 1.00 50.16 139 ARG A O 1
ATOM 1063 N N . VAL A 1 140 ? 13.509 8.059 -10.357 1.00 54.41 140 VAL A N 1
ATOM 1064 C CA . VAL A 1 140 ? 12.717 6.857 -10.705 1.00 54.41 140 VAL A CA 1
ATOM 1065 C C . VAL A 1 140 ? 11.938 7.009 -12.018 1.00 54.41 140 VAL A C 1
ATOM 1067 O O . VAL A 1 140 ? 11.331 6.057 -12.513 1.00 54.41 140 VAL A O 1
ATOM 1070 N N . LYS A 1 141 ? 11.955 8.197 -12.631 1.00 63.53 141 LYS A N 1
ATOM 1071 C CA . LYS A 1 141 ? 11.276 8.421 -13.909 1.00 63.53 141 LYS A CA 1
ATOM 1072 C C . LYS A 1 141 ? 12.155 7.918 -15.042 1.00 63.53 141 LYS A C 1
ATOM 1074 O O . LYS A 1 141 ? 12.876 8.692 -15.663 1.00 63.53 141 LYS A O 1
ATOM 1079 N N . ALA A 1 142 ? 12.063 6.619 -15.322 1.00 67.75 142 ALA A N 1
ATOM 1080 C CA . ALA A 1 142 ? 12.585 6.066 -16.564 1.00 67.75 142 ALA A CA 1
ATOM 1081 C C . ALA A 1 142 ? 12.080 6.913 -17.744 1.00 67.75 142 ALA A C 1
ATOM 1083 O O . ALA A 1 142 ? 10.893 7.272 -17.813 1.00 67.75 142 ALA A O 1
ATOM 1084 N N . SER A 1 143 ? 12.987 7.276 -18.652 1.00 79.38 143 SER A N 1
ATOM 1085 C CA . SER A 1 143 ? 12.643 8.123 -19.789 1.00 79.38 143 SER A CA 1
ATOM 1086 C C . SER A 1 143 ? 11.554 7.441 -20.628 1.00 79.38 143 SER A C 1
ATOM 1088 O O . SER A 1 143 ? 11.522 6.221 -20.802 1.00 79.38 143 SER A O 1
ATOM 1090 N N . LYS A 1 144 ? 10.598 8.227 -21.145 1.00 83.81 144 LYS A N 1
ATOM 1091 C CA . LYS A 1 144 ? 9.483 7.689 -21.949 1.00 83.81 144 LYS A CA 1
ATOM 1092 C C . LYS A 1 144 ? 9.988 6.906 -23.168 1.00 83.81 144 LYS A C 1
ATOM 1094 O O . LYS A 1 144 ? 9.307 5.977 -23.587 1.00 83.81 144 LYS A O 1
ATOM 1099 N N . ALA A 1 145 ? 11.147 7.290 -23.704 1.00 84.25 145 ALA A N 1
ATOM 1100 C CA . ALA A 1 145 ? 11.812 6.622 -24.814 1.00 84.25 145 ALA A CA 1
ATOM 1101 C C . ALA A 1 145 ? 12.295 5.214 -24.431 1.00 84.25 145 ALA A C 1
ATOM 1103 O O . ALA A 1 145 ? 11.926 4.261 -25.106 1.00 84.25 145 ALA A O 1
ATOM 1104 N N . LEU A 1 146 ? 12.993 5.056 -23.297 1.00 87.00 146 LEU A N 1
ATOM 1105 C CA . LEU A 1 146 ? 13.456 3.741 -22.828 1.00 87.00 146 LEU A CA 1
ATOM 1106 C C . LEU A 1 146 ? 12.295 2.775 -22.571 1.00 87.00 146 LEU A C 1
ATOM 1108 O O . LEU A 1 146 ? 12.351 1.613 -22.954 1.00 87.00 146 LEU A O 1
ATOM 1112 N N . LEU A 1 147 ? 11.198 3.261 -21.983 1.00 89.88 147 LEU A N 1
ATOM 1113 C CA . LEU A 1 147 ? 10.013 2.426 -21.763 1.00 89.88 147 LEU A CA 1
ATOM 1114 C C . LEU A 1 147 ? 9.302 2.022 -23.063 1.00 89.88 147 LEU A C 1
ATOM 1116 O O . LEU A 1 147 ? 8.612 1.005 -23.078 1.00 89.88 147 LEU A O 1
ATOM 1120 N N . ARG A 1 148 ? 9.414 2.825 -24.129 1.00 90.62 148 ARG A N 1
ATOM 1121 C CA . ARG A 1 148 ? 8.891 2.473 -25.457 1.00 90.62 148 ARG A CA 1
ATOM 1122 C C . ARG A 1 148 ? 9.771 1.417 -26.118 1.00 90.62 148 ARG A C 1
ATOM 1124 O O . ARG A 1 148 ? 9.227 0.396 -26.513 1.00 90.62 148 ARG A O 1
ATOM 1131 N N . ALA A 1 149 ? 11.091 1.600 -26.094 1.00 87.81 149 ALA A N 1
ATOM 1132 C CA . ALA A 1 149 ? 12.046 0.609 -26.590 1.00 87.81 149 ALA A CA 1
ATOM 1133 C C . ALA A 1 149 ? 11.875 -0.747 -25.879 1.00 87.81 149 ALA A C 1
ATOM 1135 O O . ALA A 1 149 ? 11.740 -1.781 -26.520 1.00 87.81 149 ALA A O 1
ATOM 1136 N N . ALA A 1 150 ? 11.730 -0.743 -24.550 1.00 90.12 150 ALA A N 1
ATOM 1137 C CA . ALA A 1 150 ? 11.483 -1.963 -23.780 1.00 90.12 150 ALA A CA 1
ATOM 1138 C C . ALA A 1 150 ? 10.129 -2.634 -24.090 1.00 90.12 150 ALA A C 1
ATOM 1140 O O . ALA A 1 150 ? 9.971 -3.836 -23.881 1.00 90.12 150 ALA A O 1
ATOM 1141 N N . LYS A 1 151 ? 9.133 -1.871 -24.561 1.00 93.81 151 LYS A N 1
ATOM 1142 C CA . LYS A 1 151 ? 7.864 -2.432 -25.044 1.00 93.81 151 LYS A CA 1
ATOM 1143 C C . LYS A 1 151 ? 8.036 -3.052 -26.431 1.00 93.81 151 LYS A C 1
ATOM 1145 O O . LYS A 1 151 ? 7.487 -4.117 -26.679 1.00 93.81 151 LYS A O 1
ATOM 1150 N N . GLU A 1 152 ? 8.761 -2.381 -27.319 1.00 91.06 152 GLU A N 1
ATOM 1151 C CA . GLU A 1 152 ? 9.048 -2.857 -28.677 1.00 91.06 152 GLU A CA 1
ATOM 1152 C C . GLU A 1 152 ? 9.870 -4.154 -28.657 1.00 91.06 152 GLU A C 1
ATOM 1154 O O . GLU A 1 152 ? 9.572 -5.068 -29.414 1.00 91.06 152 GLU A O 1
ATOM 1159 N N . GLU A 1 153 ? 10.805 -4.294 -27.711 1.00 88.75 153 GLU A N 1
ATOM 1160 C CA . GLU A 1 153 ? 11.531 -5.549 -27.453 1.00 88.75 153 GLU A CA 1
ATOM 1161 C C . GLU A 1 153 ? 10.679 -6.636 -26.757 1.00 88.75 153 GLU A C 1
ATOM 1163 O O . GLU A 1 153 ? 11.172 -7.728 -26.488 1.00 88.75 153 GLU A O 1
ATOM 1168 N N . GLY A 1 154 ? 9.417 -6.357 -26.407 1.00 88.50 154 GLY A N 1
ATOM 1169 C CA . GLY A 1 154 ? 8.519 -7.314 -25.744 1.00 88.50 154 GLY A CA 1
ATOM 1170 C C . GLY A 1 154 ? 8.821 -7.577 -24.262 1.00 88.50 154 GLY A C 1
ATOM 1171 O O . GLY A 1 154 ? 8.137 -8.369 -23.618 1.00 88.50 154 GLY A O 1
ATOM 1172 N N . ILE A 1 155 ? 9.802 -6.884 -23.680 1.00 90.00 155 ILE A N 1
ATOM 1173 C CA . ILE A 1 155 ? 10.229 -7.056 -22.281 1.00 90.00 155 ILE A CA 1
ATOM 1174 C C . ILE A 1 155 ? 9.164 -6.541 -21.305 1.00 90.00 155 ILE A C 1
ATOM 1176 O O . ILE A 1 155 ? 9.008 -7.059 -20.194 1.00 90.00 155 ILE A O 1
ATOM 1180 N N . VAL A 1 156 ? 8.418 -5.511 -21.714 1.00 89.69 156 VAL A N 1
ATOM 1181 C CA . VAL A 1 156 ? 7.321 -4.925 -20.942 1.00 89.69 156 VAL A CA 1
ATOM 1182 C C . VAL A 1 156 ? 6.024 -4.975 -21.758 1.00 89.69 156 VAL A C 1
ATOM 1184 O O . VAL A 1 156 ? 5.993 -4.463 -22.874 1.00 89.69 156 VAL A O 1
ATOM 1187 N N . PRO A 1 157 ? 4.897 -5.442 -21.186 1.00 88.62 157 PRO A N 1
ATOM 1188 C CA . PRO A 1 157 ? 3.622 -5.513 -21.908 1.00 88.62 157 PRO A CA 1
ATOM 1189 C C . PRO A 1 157 ? 3.024 -4.129 -22.221 1.00 88.62 157 PRO A C 1
ATOM 1191 O O . PRO A 1 157 ? 2.363 -3.917 -23.236 1.00 88.62 157 PRO A O 1
ATOM 1194 N N . SER A 1 158 ? 3.227 -3.145 -21.337 1.00 93.19 158 SER A N 1
ATOM 1195 C CA . SER A 1 158 ? 2.705 -1.788 -21.509 1.00 93.19 158 SER A CA 1
ATOM 1196 C C . SER A 1 158 ? 3.546 -0.734 -20.798 1.00 93.19 158 SER A C 1
ATOM 1198 O O . SER A 1 158 ? 3.906 -0.877 -19.628 1.00 93.19 158 SER A O 1
ATOM 1200 N N . VAL A 1 159 ? 3.738 0.410 -21.461 1.00 90.19 159 VAL A N 1
ATOM 1201 C CA . VAL A 1 159 ? 4.394 1.596 -20.883 1.00 90.19 159 VAL A CA 1
ATOM 1202 C C . VAL A 1 159 ? 3.657 2.092 -19.633 1.00 90.19 159 VAL A C 1
ATOM 1204 O O . VAL A 1 159 ? 4.288 2.495 -18.657 1.00 90.19 159 VAL A O 1
ATOM 1207 N N . LYS A 1 160 ? 2.313 2.050 -19.631 1.00 89.56 160 LYS A N 1
ATOM 1208 C CA . LYS A 1 160 ? 1.509 2.468 -18.467 1.00 89.56 160 LYS A CA 1
ATOM 1209 C C . LYS A 1 160 ? 1.752 1.546 -17.269 1.00 89.56 160 LYS A C 1
ATOM 1211 O O . LYS A 1 160 ? 1.7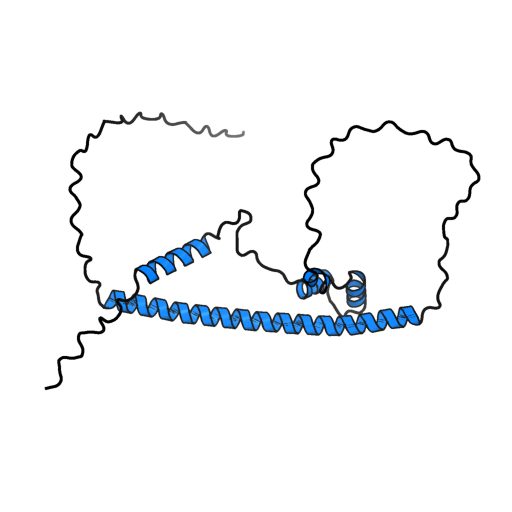95 2.021 -16.137 1.00 89.56 160 LYS A O 1
ATOM 1216 N N . TYR A 1 161 ? 1.924 0.251 -17.526 1.00 87.31 161 TYR A N 1
ATOM 1217 C CA . TYR A 1 161 ? 2.172 -0.753 -16.497 1.00 87.31 161 TYR A CA 1
ATOM 1218 C C . TYR A 1 161 ? 3.556 -0.580 -15.858 1.00 87.31 161 TYR A C 1
ATOM 1220 O O . TYR A 1 161 ? 3.644 -0.467 -14.636 1.00 87.31 161 TYR A O 1
ATOM 1228 N N . ALA A 1 162 ? 4.615 -0.435 -16.664 1.00 88.50 162 ALA A N 1
ATOM 1229 C CA . ALA A 1 162 ? 5.964 -0.179 -16.148 1.00 88.50 162 ALA A CA 1
ATOM 1230 C C . ALA A 1 162 ? 6.048 1.110 -15.323 1.00 88.50 162 ALA A C 1
ATOM 1232 O O . ALA A 1 162 ? 6.624 1.110 -14.237 1.00 88.50 162 ALA A O 1
ATOM 1233 N N . ARG A 1 163 ? 5.401 2.193 -15.779 1.00 87.75 163 ARG A N 1
ATOM 1234 C CA . ARG A 1 163 ? 5.313 3.439 -14.998 1.00 87.75 163 ARG A CA 1
ATOM 1235 C C . ARG A 1 163 ? 4.641 3.227 -13.650 1.00 87.75 163 ARG A C 1
ATOM 1237 O O . ARG A 1 163 ? 5.146 3.700 -12.642 1.00 87.75 163 ARG A O 1
ATOM 1244 N N . ALA A 1 164 ? 3.537 2.482 -13.616 1.00 86.00 164 ALA A N 1
ATOM 1245 C CA . ALA A 1 164 ? 2.825 2.215 -12.372 1.00 86.00 164 ALA A CA 1
ATOM 1246 C C . ALA A 1 164 ? 3.666 1.416 -11.358 1.00 86.00 164 ALA A C 1
ATOM 1248 O O . ALA A 1 164 ? 3.518 1.642 -10.156 1.00 86.00 164 ALA A O 1
ATOM 1249 N N . ILE A 1 165 ? 4.535 0.511 -11.823 1.00 87.31 165 ILE A N 1
ATOM 1250 C CA . ILE A 1 165 ? 5.470 -0.239 -10.968 1.00 87.31 165 ILE A CA 1
ATOM 1251 C C . ILE A 1 165 ? 6.593 0.669 -10.457 1.00 87.31 165 ILE A C 1
ATOM 1253 O O . ILE A 1 165 ? 6.876 0.669 -9.260 1.00 87.31 165 ILE A O 1
ATOM 1257 N N . LEU A 1 166 ? 7.211 1.452 -11.346 1.00 86.75 166 LEU A N 1
ATOM 1258 C CA . LEU A 1 166 ? 8.339 2.321 -11.007 1.00 86.75 166 LEU A CA 1
ATOM 1259 C C . LEU A 1 166 ? 7.928 3.442 -10.046 1.00 86.75 166 LEU A C 1
ATOM 1261 O O . LEU A 1 166 ? 8.526 3.593 -8.977 1.00 86.75 166 LEU A O 1
ATOM 1265 N N . GLU A 1 167 ? 6.895 4.198 -10.417 1.00 83.19 167 GLU A N 1
ATOM 1266 C CA . GLU A 1 167 ? 6.425 5.375 -9.679 1.00 83.19 167 GLU A CA 1
ATOM 1267 C C . GLU A 1 167 ? 5.639 4.978 -8.422 1.00 83.19 167 GLU A C 1
ATOM 1269 O O . GLU A 1 167 ? 5.700 5.667 -7.407 1.00 83.19 167 GLU A O 1
ATOM 1274 N N . GLY A 1 168 ? 4.945 3.835 -8.462 1.00 78.56 168 GLY A N 1
ATOM 1275 C CA . GLY A 1 168 ? 4.089 3.366 -7.380 1.00 78.56 168 GLY A CA 1
ATOM 1276 C C . GLY A 1 168 ? 2.819 4.211 -7.223 1.00 78.56 168 GLY A C 1
ATOM 1277 O O . GLY A 1 168 ? 2.832 5.438 -7.189 1.00 78.56 168 GLY A O 1
ATOM 1278 N N . LYS A 1 169 ? 1.663 3.558 -7.067 1.00 76.06 169 LYS A N 1
ATOM 1279 C CA . LYS A 1 169 ? 0.412 4.264 -6.740 1.00 76.06 169 LYS A CA 1
ATOM 1280 C C . LYS A 1 169 ? 0.262 4.393 -5.227 1.00 76.06 169 LYS A C 1
ATOM 1282 O O . LYS A 1 169 ? -0.051 3.412 -4.547 1.00 76.06 169 LYS A O 1
ATOM 1287 N N . ARG A 1 170 ? 0.442 5.605 -4.697 1.00 72.44 170 ARG A N 1
ATOM 1288 C CA . ARG A 1 170 ? 0.071 5.929 -3.312 1.00 72.44 170 ARG A CA 1
ATOM 1289 C C . ARG A 1 170 ? -1.438 6.150 -3.229 1.00 72.44 170 ARG A C 1
ATOM 1291 O O . ARG A 1 170 ? -2.006 6.907 -4.007 1.00 72.44 170 ARG A O 1
ATOM 1298 N N . LYS A 1 171 ? -2.100 5.456 -2.300 1.00 76.38 171 LYS A N 1
ATOM 1299 C CA . LYS A 1 171 ? -3.495 5.750 -1.951 1.00 76.38 171 LYS A CA 1
ATOM 1300 C C . LYS A 1 171 ? -3.491 6.924 -0.978 1.00 76.38 171 LYS A C 1
ATOM 1302 O O . LYS A 1 171 ? -2.764 6.876 0.009 1.00 76.38 171 LYS A O 1
ATOM 1307 N N . ASN A 1 172 ? -4.317 7.934 -1.232 1.00 79.12 172 ASN A N 1
ATOM 1308 C CA . ASN A 1 172 ? -4.487 9.046 -0.297 1.00 79.12 172 ASN A CA 1
ATOM 1309 C C . ASN A 1 172 ? -5.087 8.515 1.011 1.00 79.12 172 ASN A C 1
ATOM 1311 O O . ASN A 1 172 ? -6.052 7.743 0.971 1.00 79.12 172 ASN A O 1
ATOM 1315 N N . ALA A 1 173 ? -4.508 8.897 2.148 1.00 80.00 173 ALA A N 1
ATOM 1316 C CA . ALA A 1 173 ? -5.044 8.557 3.466 1.00 80.00 173 ALA A CA 1
ATOM 1317 C C . ALA A 1 173 ? -6.286 9.406 3.785 1.00 80.00 173 ALA A C 1
ATOM 1319 O O . ALA A 1 173 ? -7.287 8.905 4.290 1.00 80.00 173 ALA A O 1
ATOM 1320 N N . THR A 1 174 ? -6.253 10.678 3.398 1.00 86.06 174 THR A N 1
ATOM 1321 C CA . THR A 1 174 ? -7.307 11.662 3.638 1.00 86.06 174 THR A CA 1
ATOM 1322 C C . THR A 1 174 ? -8.205 11.863 2.419 1.00 86.06 174 THR A C 1
ATOM 1324 O O . THR A 1 174 ? -7.917 11.420 1.299 1.00 86.06 174 THR A O 1
ATOM 1327 N N . LYS A 1 175 ? -9.355 12.496 2.660 1.00 88.81 175 LYS A N 1
ATOM 1328 C CA . LYS A 1 175 ? -10.207 13.063 1.612 1.00 88.81 175 LYS A CA 1
ATOM 1329 C C . LYS A 1 175 ? -9.501 14.246 0.929 1.00 88.81 175 LYS A C 1
ATOM 1331 O O . LYS A 1 175 ? -8.579 14.805 1.521 1.00 88.81 175 LYS A O 1
ATOM 1336 N N . PRO A 1 176 ? -9.943 14.657 -0.274 1.00 88.56 176 PRO A N 1
ATOM 1337 C CA . PRO A 1 176 ? -9.451 15.883 -0.911 1.00 88.56 176 PRO A CA 1
ATOM 1338 C C . PRO A 1 176 ? -9.569 17.118 -0.001 1.00 88.56 176 PRO A C 1
ATOM 1340 O O . PRO A 1 176 ? -8.662 17.937 0.012 1.00 88.56 176 PRO A O 1
ATOM 1343 N N . ASP A 1 177 ? -10.597 17.179 0.852 1.00 89.62 177 ASP A N 1
ATOM 1344 C CA . ASP A 1 177 ? -10.803 18.262 1.832 1.00 89.62 177 ASP A CA 1
ATOM 1345 C C . ASP A 1 177 ? -9.856 18.196 3.053 1.00 89.62 177 ASP A C 1
ATOM 1347 O O . ASP A 1 177 ? -10.078 18.870 4.056 1.00 89.62 177 ASP A O 1
ATOM 1351 N N . GLY A 1 178 ? -8.874 17.287 3.059 1.00 88.19 178 GLY A N 1
ATOM 1352 C CA . GLY A 1 178 ? -7.953 17.056 4.179 1.00 88.19 178 GLY A CA 1
ATOM 1353 C C . GLY A 1 178 ? -8.548 16.282 5.365 1.00 88.19 178 GLY A C 1
ATOM 1354 O O . GLY A 1 178 ? -7.810 15.818 6.230 1.00 88.19 178 GLY A O 1
ATOM 1355 N N . ARG A 1 179 ? -9.870 16.073 5.400 1.00 91.94 179 ARG A N 1
ATOM 1356 C CA . ARG A 1 179 ? -10.555 15.335 6.477 1.00 91.94 179 ARG A CA 1
ATOM 1357 C C . ARG A 1 179 ? -10.293 13.824 6.423 1.00 91.94 179 ARG A C 1
ATOM 1359 O O . ARG A 1 179 ? -10.106 13.236 5.354 1.00 91.94 179 ARG A O 1
ATOM 1366 N N . GLU A 1 180 ? -10.376 13.176 7.585 1.00 90.38 180 GLU A N 1
ATOM 1367 C CA . GLU A 1 180 ? -10.376 11.712 7.701 1.00 90.38 180 GLU A CA 1
ATOM 1368 C C . GLU A 1 180 ? -11.572 11.080 6.966 1.00 90.38 180 GLU A C 1
ATOM 1370 O O . GLU A 1 180 ? -12.652 11.670 6.818 1.00 90.38 180 GLU A O 1
ATOM 1375 N N . ARG A 1 181 ? -11.416 9.825 6.532 1.00 90.50 181 ARG A N 1
ATOM 1376 C CA . ARG A 1 181 ? -12.542 9.042 6.009 1.00 90.50 181 ARG A CA 1
ATOM 1377 C C . ARG A 1 181 ? -13.492 8.672 7.146 1.00 90.50 181 ARG A C 1
ATOM 1379 O O . ARG A 1 181 ? -13.072 8.436 8.273 1.00 90.50 181 ARG A O 1
ATOM 1386 N N . ALA A 1 182 ? -14.785 8.555 6.838 1.00 90.62 182 ALA A N 1
ATOM 1387 C CA . ALA A 1 182 ? -15.806 8.227 7.839 1.00 90.62 182 ALA A CA 1
ATOM 1388 C C . ALA A 1 182 ? -15.532 6.887 8.547 1.00 90.62 182 ALA A C 1
ATOM 1390 O O . ALA A 1 182 ? -15.727 6.774 9.756 1.00 90.62 182 ALA A O 1
ATOM 1391 N N . ARG A 1 183 ? -15.028 5.893 7.800 1.00 89.81 183 ARG A N 1
ATOM 1392 C CA . ARG A 1 183 ? -14.596 4.601 8.347 1.00 89.81 183 ARG A CA 1
ATOM 1393 C C . ARG A 1 183 ? -13.471 4.771 9.367 1.00 89.81 183 ARG A C 1
ATOM 1395 O O . ARG A 1 183 ? -13.599 4.269 10.477 1.00 89.81 183 ARG A O 1
ATOM 1402 N N . ASP A 1 184 ? -12.419 5.494 9.002 1.00 89.81 184 ASP A N 1
ATOM 1403 C CA . ASP A 1 184 ? -11.227 5.662 9.841 1.00 89.81 184 ASP A CA 1
ATOM 1404 C C . ASP A 1 184 ? -11.575 6.445 11.112 1.00 89.81 184 ASP A C 1
ATOM 1406 O O . ASP A 1 184 ? -11.261 6.004 12.213 1.00 89.81 184 ASP A O 1
ATOM 1410 N N . LYS A 1 185 ? -12.382 7.506 10.983 1.00 92.69 185 LYS A N 1
ATOM 1411 C CA . LYS A 1 185 ? -12.935 8.253 12.121 1.00 92.69 185 LYS A CA 1
ATOM 1412 C C . LYS A 1 185 ? -13.761 7.367 13.060 1.00 92.69 185 LYS A C 1
ATOM 1414 O O . LYS A 1 185 ? -13.671 7.504 14.279 1.00 92.69 185 LYS A O 1
ATOM 1419 N N . ARG A 1 186 ? -14.589 6.463 12.518 1.00 92.94 186 ARG A N 1
ATOM 1420 C CA . ARG A 1 186 ? -15.391 5.518 13.319 1.00 92.94 186 ARG A CA 1
ATOM 1421 C C . ARG A 1 186 ? -14.500 4.522 14.059 1.00 92.94 186 ARG A C 1
ATOM 1423 O O . ARG A 1 186 ? -14.756 4.266 15.232 1.00 92.94 186 ARG A O 1
ATOM 1430 N N . LEU A 1 187 ? -13.476 3.986 13.394 1.00 89.00 187 LEU A N 1
ATOM 1431 C CA . LEU A 1 187 ? -12.506 3.072 14.001 1.00 89.00 187 LEU A CA 1
ATOM 1432 C C . LEU A 1 187 ? -11.719 3.764 15.117 1.00 89.00 187 LEU A C 1
ATOM 1434 O O . LEU A 1 187 ? -11.664 3.242 16.226 1.00 89.00 187 LEU A O 1
ATOM 1438 N N . ARG A 1 188 ? -11.215 4.976 14.863 1.00 91.62 188 ARG A N 1
ATOM 1439 C CA . ARG A 1 188 ? -10.484 5.787 15.843 1.00 91.62 188 ARG A CA 1
ATOM 1440 C C . ARG A 1 188 ? -11.322 6.058 17.090 1.00 91.62 188 ARG A C 1
ATOM 1442 O O . ARG A 1 188 ? -10.919 5.691 18.185 1.00 91.62 188 ARG A O 1
ATOM 1449 N N . LYS A 1 189 ? -12.547 6.573 16.922 1.00 93.31 189 LYS A N 1
ATOM 1450 C CA . LYS A 1 189 ? -13.480 6.802 18.041 1.00 93.31 189 LYS A CA 1
ATOM 1451 C C . LYS A 1 189 ? -13.827 5.523 18.804 1.00 93.31 189 LYS A C 1
ATOM 1453 O O . LYS A 1 189 ? -14.040 5.566 20.014 1.00 93.31 189 LYS A O 1
ATOM 1458 N N . ALA A 1 190 ? -13.946 4.389 18.111 1.00 87.81 190 ALA A N 1
ATOM 1459 C CA . ALA A 1 190 ? -14.212 3.110 18.760 1.00 87.81 190 ALA A CA 1
ATOM 1460 C C . ALA A 1 190 ? -13.021 2.663 19.619 1.00 87.81 190 ALA A C 1
ATOM 1462 O O . ALA A 1 190 ? -13.244 2.226 20.747 1.00 87.81 190 ALA A O 1
ATOM 1463 N N . ARG A 1 191 ? -11.792 2.830 19.116 1.00 86.88 191 ARG A N 1
ATOM 1464 C CA . ARG A 1 191 ? -10.556 2.553 19.853 1.00 86.88 191 ARG A CA 1
ATOM 1465 C C . ARG A 1 191 ? -10.408 3.483 21.060 1.00 86.88 191 ARG A C 1
ATOM 1467 O O . ARG A 1 191 ? -10.353 2.988 22.178 1.00 86.88 191 ARG A O 1
ATOM 1474 N N . GLU A 1 192 ? -10.527 4.798 20.863 1.00 87.75 192 GLU A N 1
ATOM 1475 C CA . GLU A 1 192 ? -10.518 5.807 21.939 1.00 87.75 192 GLU A CA 1
ATOM 1476 C C . GLU A 1 192 ? -11.543 5.470 23.040 1.00 87.75 192 GLU A C 1
ATOM 1478 O O . GLU A 1 192 ? -11.263 5.553 24.236 1.00 87.75 192 GLU A O 1
ATOM 1483 N N . LYS A 1 193 ? -12.755 5.037 22.656 1.00 86.88 193 LYS A N 1
ATOM 1484 C CA . LYS A 1 193 ? -13.801 4.639 23.610 1.00 86.88 193 LYS A CA 1
ATOM 1485 C C . LYS A 1 193 ? -13.429 3.378 24.392 1.00 86.88 193 LYS A C 1
ATOM 1487 O O . LYS A 1 193 ? -13.875 3.250 25.530 1.00 86.88 193 LYS A O 1
ATOM 1492 N N . ARG A 1 194 ? -12.683 2.442 23.802 1.00 83.00 194 ARG A N 1
ATOM 1493 C CA . ARG A 1 194 ? -12.211 1.224 24.480 1.00 83.00 194 ARG A CA 1
ATOM 1494 C C . ARG A 1 194 ? -11.034 1.521 25.391 1.00 83.00 194 ARG A C 1
ATOM 1496 O O . ARG A 1 194 ? -11.073 1.075 26.524 1.00 83.00 194 ARG A O 1
ATOM 1503 N N . GLU A 1 195 ? -10.085 2.338 24.951 1.00 82.94 195 GLU A N 1
ATOM 1504 C CA . GLU A 1 195 ? -8.940 2.791 25.750 1.00 82.94 195 GLU A CA 1
ATOM 1505 C C . GLU A 1 195 ? -9.395 3.606 26.965 1.00 82.94 195 GLU A C 1
ATOM 1507 O O . GLU A 1 195 ? -9.033 3.292 28.095 1.00 82.94 195 GLU A O 1
ATOM 1512 N N . ARG A 1 196 ? -10.313 4.568 26.776 1.00 83.06 196 ARG A N 1
ATOM 1513 C CA . ARG A 1 196 ? -10.941 5.302 27.892 1.00 83.06 196 ARG A CA 1
ATOM 1514 C C . ARG A 1 196 ? -11.700 4.374 28.840 1.00 83.06 196 ARG A C 1
ATOM 1516 O O . ARG A 1 196 ? -11.846 4.656 30.028 1.00 83.06 196 ARG A O 1
ATOM 1523 N N . LYS A 1 197 ? -12.248 3.285 28.306 1.00 78.75 197 LYS A N 1
ATOM 1524 C CA . LYS A 1 197 ? -12.901 2.239 29.086 1.00 78.75 197 LYS A CA 1
ATOM 1525 C C . LYS A 1 197 ? -11.949 1.086 29.409 1.00 78.75 197 LYS A C 1
ATOM 1527 O O . LYS A 1 197 ? -12.479 0.028 29.711 1.00 78.75 197 LYS A O 1
ATOM 1532 N N . GLY A 1 198 ? -10.630 1.243 29.345 1.00 67.94 198 GLY A N 1
ATOM 1533 C CA . GLY A 1 198 ? -9.685 0.133 29.457 1.00 67.94 198 GLY A CA 1
ATOM 1534 C C . GLY A 1 198 ? -9.911 -0.752 30.691 1.00 67.94 198 GLY A C 1
ATOM 1535 O O . GLY A 1 198 ? -10.622 -0.339 31.622 1.00 67.94 198 GLY A O 1
ATOM 1536 N N . PRO A 1 199 ? -9.359 -1.980 30.690 1.00 65.81 199 PRO A N 1
ATOM 1537 C CA . PRO A 1 199 ? -9.367 -2.814 31.884 1.00 65.81 199 PRO A CA 1
ATOM 1538 C C . PRO A 1 199 ? -8.814 -1.990 33.046 1.00 65.81 199 PRO A C 1
ATOM 1540 O O . PRO A 1 199 ? -7.863 -1.222 32.868 1.00 65.81 199 PRO A O 1
ATOM 1543 N N . LYS A 1 200 ? -9.458 -2.079 34.214 1.00 65.25 200 LYS A N 1
ATOM 1544 C CA . LYS A 1 200 ? -8.869 -1.493 35.413 1.00 65.25 200 LYS A CA 1
ATOM 1545 C C . LYS A 1 200 ? -7.493 -2.127 35.562 1.00 65.25 200 LYS A C 1
ATOM 1547 O O . LYS A 1 200 ? -7.381 -3.347 35.455 1.00 65.25 200 LYS A O 1
ATOM 1552 N N . LYS A 1 201 ? -6.460 -1.299 35.730 1.00 62.03 201 LYS A N 1
ATOM 1553 C CA . LYS A 1 201 ? -5.169 -1.827 36.163 1.00 62.03 201 LYS A CA 1
ATOM 1554 C C . LYS A 1 201 ? -5.431 -2.622 37.448 1.00 62.03 201 LYS A C 1
ATOM 1556 O O . LYS A 1 201 ? -6.249 -2.140 38.247 1.00 62.03 201 LYS A O 1
ATOM 1561 N N . PRO A 1 202 ? -4.838 -3.816 37.617 1.00 56.81 202 PRO A N 1
ATOM 1562 C CA . PRO A 1 202 ? -4.867 -4.464 38.918 1.00 56.81 202 PRO A CA 1
ATOM 1563 C C . PRO A 1 202 ? -4.388 -3.432 39.941 1.00 56.81 202 PRO A C 1
ATOM 1565 O O . PRO A 1 202 ? -3.501 -2.622 39.660 1.00 56.81 202 PRO A O 1
ATOM 1568 N N . LYS A 1 203 ? -5.099 -3.350 41.061 1.00 50.97 203 LYS A N 1
ATOM 1569 C CA . LYS A 1 203 ? -4.717 -2.477 42.161 1.00 50.97 203 LYS A CA 1
ATOM 1570 C C . LYS A 1 203 ? -3.475 -3.149 42.749 1.00 50.97 203 LYS A C 1
ATOM 1572 O O . LYS A 1 203 ? -3.616 -4.169 43.403 1.00 50.97 203 LYS A O 1
ATOM 1577 N N . GLU A 1 204 ? -2.288 -2.661 42.400 1.00 50.38 204 GLU A N 1
ATOM 1578 C CA . GLU A 1 204 ? -0.979 -3.209 42.806 1.00 50.38 204 GLU A CA 1
ATOM 1579 C C . GLU A 1 204 ? -0.720 -3.019 44.320 1.00 50.38 204 GLU A C 1
ATOM 1581 O O . GLU A 1 204 ? 0.300 -2.470 44.705 1.00 50.38 204 GLU A O 1
ATOM 1586 N N . GLY A 1 205 ? -1.658 -3.380 45.201 1.00 50.81 205 GLY A N 1
ATOM 1587 C CA . GLY A 1 205 ? -1.517 -3.109 46.637 1.00 50.81 205 GLY A CA 1
ATOM 1588 C C . GLY A 1 205 ? -2.483 -3.856 47.552 1.00 50.81 205 GLY A C 1
ATOM 1589 O O . GLY A 1 205 ? -2.868 -3.300 48.570 1.00 50.81 205 GLY A O 1
ATOM 1590 N N . GLU A 1 206 ? -2.932 -5.057 47.176 1.00 47.34 206 GLU A N 1
ATOM 1591 C CA . GLU A 1 206 ? -3.724 -5.940 48.059 1.00 47.34 206 GLU A CA 1
ATOM 1592 C C . GLU A 1 20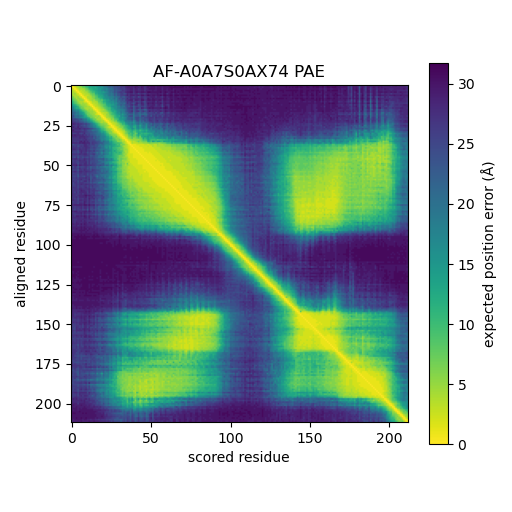6 ? -3.166 -7.384 48.097 1.00 47.34 206 GLU A C 1
ATOM 1594 O O . GLU A 1 206 ? -3.866 -8.287 48.528 1.00 47.34 206 GLU A O 1
ATOM 1599 N N . GLU A 1 207 ? -1.919 -7.618 47.661 1.00 50.66 207 GLU A N 1
ATOM 1600 C CA . GLU A 1 207 ? -1.258 -8.946 47.678 1.00 50.66 207 GLU A CA 1
ATOM 1601 C C . GLU A 1 207 ? -0.028 -8.996 48.618 1.00 50.66 207 GLU A C 1
ATOM 1603 O O . GLU A 1 207 ? 0.870 -9.800 48.405 1.00 50.66 207 GLU A O 1
ATOM 1608 N N . GLU A 1 208 ? 0.049 -8.143 49.650 1.00 49.28 208 GLU A N 1
ATOM 1609 C CA . GLU A 1 208 ? 1.202 -8.100 50.583 1.00 49.28 208 GLU A CA 1
ATOM 1610 C C . GLU A 1 208 ? 0.828 -8.382 52.057 1.00 49.28 208 GLU A C 1
ATOM 1612 O O . GLU A 1 208 ? 1.594 -8.058 52.955 1.00 49.28 208 GLU A O 1
ATOM 1617 N N . GLU A 1 209 ? -0.339 -8.977 52.340 1.00 49.97 209 GLU A N 1
ATOM 1618 C CA . GLU A 1 209 ? -0.808 -9.189 53.727 1.00 49.97 209 GLU A CA 1
ATOM 1619 C C . GLU A 1 209 ? -1.470 -10.566 53.957 1.00 49.97 209 GLU A C 1
ATOM 1621 O O . GLU A 1 209 ? -2.442 -10.683 54.696 1.00 49.97 209 GLU A O 1
ATOM 1626 N N . GLU A 1 210 ? -0.972 -11.624 53.307 1.00 48.38 210 GLU A N 1
ATOM 1627 C CA . GLU A 1 210 ? -1.434 -13.002 53.563 1.00 48.38 210 GLU A CA 1
ATOM 1628 C C . GLU A 1 210 ? -0.282 -14.025 53.435 1.00 48.38 210 GLU A C 1
ATOM 1630 O O . GLU A 1 210 ? -0.343 -14.975 52.662 1.00 48.38 210 GLU A O 1
ATOM 1635 N N . GLU A 1 211 ? 0.798 -13.817 54.195 1.00 45.59 211 GLU A N 1
ATOM 1636 C CA . GLU A 1 211 ? 1.720 -14.887 54.612 1.00 45.59 211 GLU A CA 1
ATOM 1637 C C . GLU A 1 211 ? 1.995 -14.735 56.122 1.00 45.59 211 GLU A C 1
ATOM 1639 O O . GLU A 1 211 ? 2.880 -13.984 56.533 1.00 45.59 211 GLU A O 1
ATOM 1644 N N . GLU A 1 212 ? 1.201 -15.436 56.937 1.00 40.41 212 GLU A N 1
ATOM 1645 C CA . GLU A 1 212 ? 1.546 -15.873 58.303 1.00 40.41 212 GLU A CA 1
ATOM 1646 C C . GLU A 1 212 ? 1.563 -17.407 58.342 1.00 40.41 212 GLU A C 1
ATOM 1648 O O . GLU A 1 212 ? 0.645 -18.023 57.745 1.00 40.41 212 GLU A O 1
#

Radius of gyration: 36.14 Å; Cα contacts (8 Å, |Δi|>4): 52; chains: 1; bounding box: 76×64×104 Å

Organism: NCBI:txid73915

Sequence (212 aa):
AQAICARALSPSEDRGLGPHSGEGGSPGQPMVKKKRTIQRENRIQVLIQEEKEREEKHRRRLEFRGELRRGRKEELLKKLESVAAKVNAKAAAAPSRPPAGGVAGAGVGTCDVEMAPASSRKIGVVRTINKNRSIQDRRVKASKALLRAAKEEGIVPSVKYARAILEGKRKNATKPDGRERARDKRLRKAREKRERKGPKKPKEGEEEEEEE

Solvent-accessible surface area (backbone atoms only — not comparable to full-atom values): 14106 Å² total; per-residue (Å²): 142,84,87,80,82,81,78,82,81,76,82,83,78,84,75,78,84,71,85,78,82,73,81,78,81,68,81,74,72,83,73,76,77,76,80,77,55,68,69,60,41,55,52,50,52,53,54,52,51,56,47,52,54,52,49,51,56,49,47,54,53,49,50,54,53,47,50,58,48,48,54,55,35,51,56,49,48,58,55,46,51,55,47,50,51,50,53,50,50,53,58,70,70,44,80,83,72,74,86,81,72,81,86,76,80,82,68,91,69,96,70,84,85,82,78,75,81,81,78,89,67,82,81,67,82,77,74,79,71,76,83,76,67,53,75,72,72,60,76,53,60,73,53,75,63,59,44,47,53,34,33,75,72,62,78,36,97,41,57,70,55,54,47,46,55,57,69,50,83,81,78,77,82,46,44,96,86,66,42,73,43,72,67,57,53,52,51,50,52,52,48,52,55,45,60,79,59,42,68,75,72,78,75,94,77,80,86,84,83,85,87,131

Foldseek 3Di:
DDDDDDDDDDDDDPPDPDPPPPDDPDPPDPPDPPDDDPVVQVVLVVVVVVVVVVVVVVVVVVVVVVVVLVVVLVVVVVLLVVLVVVVVVVVVPDPDDDPPDDPPPPDPDDDDDDDDDDDDDPPDPPPPPPPCPDPVQVVQPDDLVSLVSCVVVVVDVDSVVSCCSRNPDDDDQADPVRHGDPVVVVVVVVVVVSVVVHRPDPPPPDPPPPDD